Protein AF-A0A963JUL4-F1 (afdb_monomer)

Solvent-accessible surface area (backbone atoms only — not comparable to full-atom values): 10755 Å² total; per-residue (Å²): 136,78,58,67,52,66,43,30,65,89,57,84,77,90,78,96,80,78,59,69,66,55,42,71,75,36,52,68,58,49,49,50,52,53,49,52,52,53,50,51,21,44,49,36,60,71,37,71,68,38,41,52,52,49,34,53,57,47,20,34,77,94,58,69,52,49,66,40,68,74,46,46,37,49,58,70,14,45,44,69,70,87,78,86,50,70,52,73,43,95,78,35,73,76,56,14,72,76,36,65,65,68,55,68,38,42,25,54,52,32,48,54,53,24,52,33,37,25,62,54,75,31,90,62,86,71,65,49,66,60,57,22,57,74,66,42,60,50,69,62,50,52,55,50,29,54,78,69,72,43,56,72,75,92,57,60,51,56,70,48,60,34,66,88,66,53,73,49,53,59,84,54,51,66,60,58,33,68,67,50,93,79,60,107

Structure (mmCIF, N/CA/C/O backbone):
data_AF-A0A963JUL4-F1
#
_entry.id   AF-A0A963JUL4-F1
#
loop_
_atom_site.group_PDB
_atom_site.id
_atom_site.type_symbol
_atom_site.label_atom_id
_atom_site.label_alt_id
_atom_site.label_comp_id
_atom_site.label_asym_id
_atom_site.label_entity_id
_atom_site.label_seq_id
_atom_site.pdbx_PDB_ins_code
_atom_site.Cartn_x
_atom_site.Cartn_y
_atom_site.Cartn_z
_atom_site.occupancy
_atom_site.B_iso_or_equiv
_atom_site.auth_seq_id
_atom_site.auth_comp_id
_atom_site.auth_asym_id
_atom_site.auth_atom_id
_atom_site.pdbx_PDB_model_num
ATOM 1 N N . ALA A 1 1 ? 16.783 -5.929 16.065 1.00 69.56 1 ALA A N 1
ATOM 2 C CA . ALA A 1 1 ? 15.391 -6.320 15.785 1.00 69.56 1 ALA A CA 1
ATOM 3 C C . ALA A 1 1 ? 14.722 -5.102 15.214 1.00 69.56 1 ALA A C 1
ATOM 5 O O . ALA A 1 1 ? 14.728 -4.077 15.886 1.00 69.56 1 ALA A O 1
ATOM 6 N N . ASN A 1 2 ? 14.277 -5.230 13.974 1.00 83.50 2 ASN A N 1
ATOM 7 C CA . ASN A 1 2 ? 13.840 -4.125 13.142 1.00 83.50 2 ASN A CA 1
ATOM 8 C C . ASN A 1 2 ? 12.423 -4.442 12.662 1.00 83.50 2 ASN A C 1
ATOM 10 O O . ASN A 1 2 ? 12.101 -5.615 12.443 1.00 83.50 2 ASN A O 1
ATOM 14 N N . THR A 1 3 ? 11.587 -3.426 12.512 1.00 92.25 3 THR A N 1
ATOM 15 C CA . THR A 1 3 ? 10.312 -3.539 11.798 1.00 92.25 3 THR A CA 1
ATOM 16 C C . THR A 1 3 ? 10.537 -3.227 10.317 1.00 92.25 3 THR A C 1
ATOM 18 O O . THR A 1 3 ? 11.612 -2.789 9.906 1.00 92.25 3 THR A O 1
ATOM 21 N N . THR A 1 4 ? 9.523 -3.425 9.478 1.00 94.38 4 THR A N 1
ATOM 22 C CA . THR A 1 4 ? 9.602 -2.997 8.074 1.00 94.38 4 THR A CA 1
ATOM 23 C C . THR A 1 4 ? 9.686 -1.473 7.924 1.00 94.38 4 THR A C 1
ATOM 25 O O . THR A 1 4 ? 10.203 -1.009 6.912 1.00 94.38 4 THR A O 1
ATOM 28 N N . GLN A 1 5 ? 9.279 -0.690 8.934 1.00 94.06 5 GLN A N 1
ATOM 29 C CA . GLN A 1 5 ? 9.478 0.767 8.952 1.00 94.06 5 GLN A CA 1
ATOM 30 C C . GLN A 1 5 ? 10.959 1.148 9.045 1.00 94.06 5 GLN A C 1
ATOM 32 O O . GLN A 1 5 ? 11.376 2.115 8.412 1.00 94.06 5 GLN A O 1
ATOM 37 N N . ASP A 1 6 ? 11.767 0.357 9.757 1.00 92.69 6 ASP A N 1
ATOM 38 C CA . ASP A 1 6 ? 13.220 0.557 9.804 1.00 92.69 6 ASP A CA 1
ATOM 39 C C . ASP A 1 6 ? 13.882 0.243 8.451 1.00 92.69 6 ASP A C 1
ATOM 41 O O . ASP A 1 6 ? 14.937 0.787 8.138 1.00 92.69 6 ASP A O 1
ATOM 45 N N . ILE A 1 7 ? 13.275 -0.647 7.651 1.00 95.62 7 ILE A N 1
ATOM 46 C CA . ILE A 1 7 ? 13.778 -1.049 6.327 1.00 95.62 7 ILE A CA 1
ATOM 47 C C . ILE A 1 7 ? 13.438 0.008 5.274 1.00 95.62 7 ILE A C 1
ATOM 49 O O . ILE A 1 7 ? 14.296 0.430 4.497 1.00 95.62 7 ILE A O 1
ATOM 53 N N . TRP A 1 8 ? 12.171 0.410 5.238 1.00 95.88 8 TRP A N 1
ATOM 54 C CA . TRP A 1 8 ? 11.641 1.436 4.355 1.00 95.88 8 TRP A CA 1
ATOM 55 C C . TRP A 1 8 ? 10.482 2.127 5.079 1.00 95.88 8 TRP A C 1
ATOM 57 O O . TRP A 1 8 ? 9.378 1.592 5.216 1.00 95.88 8 TRP A O 1
ATOM 67 N N . LYS A 1 9 ? 10.745 3.352 5.540 1.00 94.88 9 LYS A N 1
ATOM 68 C CA . LYS A 1 9 ? 9.740 4.192 6.189 1.00 94.88 9 LYS A CA 1
ATOM 69 C C . LYS A 1 9 ? 8.571 4.489 5.241 1.00 94.88 9 LYS A C 1
ATOM 71 O O . LYS A 1 9 ? 8.785 4.929 4.113 1.00 94.88 9 LYS A O 1
ATOM 76 N N . ASP A 1 10 ? 7.350 4.271 5.727 1.00 94.56 10 ASP A N 1
ATOM 77 C CA . ASP A 1 10 ? 6.090 4.431 4.986 1.00 94.56 10 ASP A CA 1
ATOM 78 C C . ASP A 1 10 ? 6.031 3.590 3.679 1.00 94.56 10 ASP A C 1
ATOM 80 O O . ASP A 1 10 ? 5.418 4.002 2.684 1.00 94.56 10 ASP A O 1
ATOM 84 N N . HIS A 1 11 ? 6.680 2.412 3.673 1.00 95.94 11 HIS A N 1
ATOM 85 C CA . HIS A 1 11 ? 6.699 1.472 2.543 1.00 95.94 11 HIS A CA 1
ATOM 86 C C . HIS A 1 11 ? 5.295 1.083 2.056 1.00 95.94 11 HIS A C 1
ATOM 88 O O . HIS A 1 11 ? 4.363 0.983 2.859 1.00 95.94 11 HIS A O 1
ATOM 94 N N . PRO A 1 12 ? 5.130 0.828 0.745 1.00 96.19 12 PRO A N 1
ATOM 95 C CA . PRO A 1 12 ? 3.908 0.234 0.223 1.00 96.19 12 PRO A CA 1
ATOM 96 C C . PRO A 1 12 ? 3.755 -1.200 0.733 1.00 96.19 12 PRO A C 1
ATOM 98 O O . PRO A 1 12 ? 4.734 -1.934 0.868 1.00 96.19 12 PRO A O 1
ATOM 101 N N . GLU A 1 13 ? 2.518 -1.611 0.993 1.00 95.2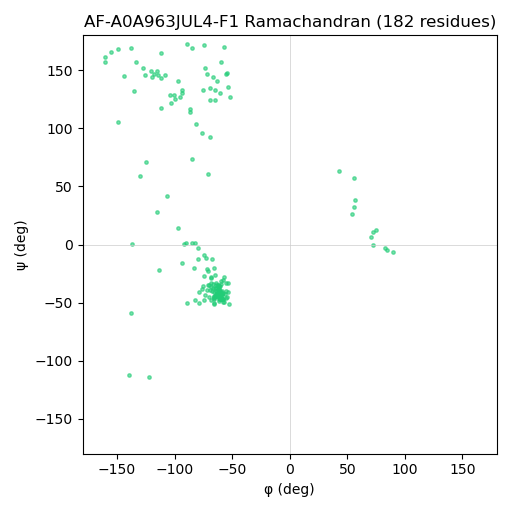5 13 GLU A N 1
ATOM 102 C CA . GLU A 1 13 ? 2.236 -2.924 1.571 1.00 95.25 13 GLU A CA 1
ATOM 103 C C . GLU A 1 13 ? 0.994 -3.533 0.896 1.00 95.25 13 GLU A C 1
ATOM 105 O O . GLU A 1 13 ? 1.047 -3.854 -0.293 1.00 95.25 13 GLU A O 1
ATOM 110 N N . LYS A 1 14 ? -0.132 -3.695 1.593 1.00 95.94 14 LYS A N 1
ATOM 111 C CA . LYS A 1 14 ? -1.355 -4.235 0.988 1.00 95.94 14 LYS A CA 1
ATOM 112 C C . LYS A 1 14 ? -2.060 -3.241 0.066 1.00 95.94 14 LYS A C 1
ATOM 114 O O . LYS A 1 14 ? -2.028 -2.030 0.263 1.00 95.94 14 LYS A O 1
ATOM 119 N N . VAL A 1 15 ? -2.771 -3.803 -0.910 1.00 96.31 15 VAL A N 1
ATOM 120 C CA . VAL A 1 15 ? -3.605 -3.075 -1.871 1.00 96.31 15 VAL A CA 1
ATOM 121 C C . VAL A 1 15 ? -5.018 -3.650 -1.901 1.00 96.31 15 VAL A C 1
ATOM 123 O O . VAL A 1 15 ? -5.220 -4.844 -1.676 1.00 96.31 15 VAL A O 1
ATOM 126 N N . LEU A 1 16 ? -5.995 -2.807 -2.238 1.00 97.50 16 LEU A N 1
ATOM 127 C CA . LEU A 1 16 ? -7.312 -3.257 -2.680 1.00 97.50 16 LEU A CA 1
ATOM 128 C C . LEU A 1 16 ? -7.220 -3.627 -4.166 1.00 97.50 16 LEU A C 1
ATOM 130 O O . LEU A 1 16 ? -7.158 -2.748 -5.023 1.00 97.50 16 LEU A O 1
ATOM 134 N N . GLY A 1 17 ? -7.188 -4.925 -4.463 1.00 97.12 17 GLY A N 1
ATOM 135 C CA . GLY A 1 17 ? -7.119 -5.452 -5.827 1.00 97.12 17 GLY A CA 1
ATOM 136 C C . GLY A 1 17 ? -8.402 -6.169 -6.246 1.00 97.12 17 GLY A C 1
ATOM 137 O O . GLY A 1 17 ? -9.025 -6.861 -5.446 1.00 97.12 17 GLY A O 1
ATOM 138 N N . THR A 1 18 ? -8.783 -6.028 -7.515 1.00 97.38 18 THR A N 1
ATOM 139 C CA . THR A 1 18 ? -9.843 -6.818 -8.162 1.00 97.38 18 THR A CA 1
ATOM 140 C C . THR A 1 18 ? -9.531 -6.992 -9.650 1.00 97.38 18 THR A C 1
ATOM 142 O O . THR A 1 18 ? -8.628 -6.340 -10.179 1.00 97.38 18 THR A O 1
ATOM 145 N N . THR A 1 19 ? -10.251 -7.877 -10.338 1.00 97.69 19 THR A N 1
ATOM 146 C CA . THR A 1 19 ? -10.062 -8.086 -11.778 1.00 97.69 19 THR A CA 1
ATOM 147 C C . THR A 1 19 ? -10.596 -6.902 -12.580 1.00 97.69 19 THR A C 1
ATOM 149 O O . THR A 1 19 ? -11.611 -6.294 -12.235 1.00 97.69 19 THR A O 1
ATOM 152 N N . MET A 1 20 ? -9.947 -6.602 -13.707 1.00 96.81 20 MET A N 1
ATOM 153 C CA . MET A 1 20 ? -10.406 -5.551 -14.620 1.00 96.81 20 MET A CA 1
ATOM 154 C C . MET A 1 20 ? -11.820 -5.831 -15.156 1.00 96.81 20 MET A C 1
ATOM 156 O O . MET A 1 20 ? -12.615 -4.910 -15.332 1.00 96.81 20 MET A O 1
ATOM 160 N N . ASP A 1 21 ? -12.167 -7.102 -15.362 1.00 98.25 21 ASP A N 1
ATOM 161 C CA . ASP A 1 21 ? -13.503 -7.501 -15.809 1.00 98.25 21 ASP A CA 1
ATOM 162 C C . ASP A 1 21 ? -14.582 -7.155 -14.783 1.00 98.25 21 ASP A C 1
ATOM 164 O O . ASP A 1 21 ? -15.649 -6.664 -15.155 1.00 98.25 21 ASP A O 1
ATOM 168 N N . PHE A 1 22 ? -14.302 -7.334 -13.487 1.00 98.31 22 PHE A N 1
ATOM 169 C CA . PHE A 1 22 ? -15.217 -6.910 -12.431 1.00 98.31 22 PHE A CA 1
ATOM 170 C C . PHE A 1 22 ? -15.410 -5.390 -12.446 1.00 98.31 22 PHE A C 1
ATOM 172 O O . PHE A 1 22 ? -16.546 -4.923 -12.383 1.00 98.31 22 PHE A O 1
ATOM 179 N N . VAL A 1 23 ? -14.321 -4.624 -12.593 1.00 97.75 23 VAL A N 1
ATOM 180 C CA . VAL A 1 23 ? -14.373 -3.152 -12.670 1.00 97.75 23 VAL A CA 1
ATOM 181 C C . VAL A 1 23 ? -15.221 -2.686 -13.851 1.00 97.75 23 VAL A C 1
ATOM 183 O O . VAL A 1 23 ? -16.071 -1.810 -13.694 1.00 97.75 23 VAL A O 1
ATOM 186 N N . LYS A 1 24 ? -15.028 -3.290 -15.028 1.00 97.31 24 LYS A N 1
ATOM 187 C CA . LYS A 1 24 ? -15.792 -2.964 -16.240 1.00 97.31 24 LYS A CA 1
ATOM 188 C C . LYS A 1 24 ? -17.266 -3.337 -16.110 1.00 97.31 24 LYS A C 1
ATOM 190 O O . LYS A 1 24 ? -18.124 -2.579 -16.553 1.00 97.31 24 LYS A O 1
ATOM 195 N N . LYS A 1 25 ? -17.564 -4.493 -15.509 1.00 98.62 25 LYS A N 1
ATOM 196 C CA . LYS A 1 25 ? -18.935 -4.998 -15.367 1.00 98.62 2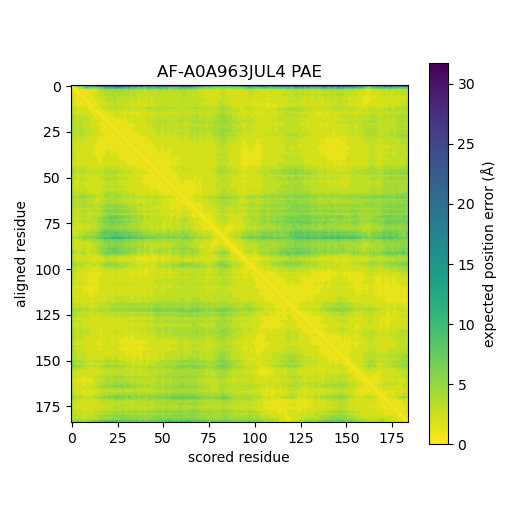5 LYS A CA 1
ATOM 197 C C . LYS A 1 25 ? -19.730 -4.260 -14.288 1.00 98.62 25 LYS A C 1
ATOM 199 O O . LYS A 1 25 ? -20.927 -4.049 -14.464 1.00 98.62 25 LYS A O 1
ATOM 204 N N . TYR A 1 26 ? -19.085 -3.852 -13.194 1.00 98.50 26 TYR A N 1
ATOM 205 C CA . TYR A 1 26 ? -19.744 -3.237 -12.037 1.00 98.50 26 TYR A CA 1
ATOM 206 C C . TYR A 1 26 ? -19.073 -1.926 -11.588 1.00 98.50 26 TYR A C 1
ATOM 208 O O . TYR A 1 26 ? -18.687 -1.792 -10.423 1.00 98.50 26 TYR A O 1
ATOM 216 N N . PRO A 1 27 ? -18.975 -0.908 -12.461 1.00 97.50 27 PRO A N 1
ATOM 217 C CA . PRO A 1 27 ? -18.190 0.297 -12.182 1.00 97.50 27 PRO A CA 1
ATOM 218 C C . PRO A 1 27 ? -18.690 1.082 -10.960 1.00 97.50 27 PRO A C 1
ATOM 220 O O . PRO A 1 27 ? -17.891 1.622 -10.197 1.00 97.50 27 PRO A O 1
ATOM 223 N N . ASN A 1 28 ? -20.006 1.127 -10.728 1.00 98.25 28 ASN A N 1
ATOM 224 C CA . ASN A 1 28 ? -20.572 1.806 -9.557 1.00 98.25 28 ASN A CA 1
ATOM 225 C C . ASN A 1 28 ? -20.293 1.040 -8.260 1.00 98.25 28 ASN A C 1
ATOM 227 O O . ASN A 1 28 ? -19.951 1.657 -7.255 1.00 98.25 28 ASN A O 1
ATOM 231 N N . THR A 1 29 ? -20.363 -0.293 -8.291 1.00 98.50 29 THR A N 1
ATOM 232 C CA . THR A 1 29 ? -19.998 -1.139 -7.149 1.00 98.50 29 THR A CA 1
ATOM 233 C C . THR A 1 29 ? -18.520 -0.988 -6.818 1.00 98.50 29 THR A C 1
ATOM 235 O O . THR A 1 29 ? -18.176 -0.824 -5.652 1.00 98.50 29 THR A O 1
ATOM 238 N N . THR A 1 30 ? -17.641 -0.961 -7.825 1.00 98.50 30 THR A N 1
ATOM 239 C CA . THR A 1 30 ? -16.211 -0.710 -7.615 1.00 98.50 30 THR A CA 1
ATOM 240 C C . THR A 1 30 ? -15.977 0.625 -6.913 1.00 98.50 30 THR A C 1
ATOM 242 O O . THR A 1 30 ? -15.289 0.654 -5.894 1.00 98.50 30 THR A O 1
ATOM 245 N N . ARG A 1 31 ? -16.588 1.720 -7.392 1.00 98.50 31 ARG A N 1
ATOM 246 C CA . ARG A 1 31 ? -16.470 3.031 -6.730 1.00 98.50 31 ARG A CA 1
ATOM 247 C C . ARG A 1 31 ? -17.004 2.999 -5.299 1.00 98.50 31 ARG A C 1
ATOM 249 O O . ARG A 1 31 ? -16.337 3.514 -4.412 1.00 98.50 31 ARG A O 1
ATOM 256 N N . ALA A 1 32 ? -18.155 2.369 -5.063 1.00 98.69 32 ALA A N 1
ATOM 257 C CA . ALA A 1 32 ? -18.747 2.266 -3.730 1.00 98.69 32 ALA A CA 1
ATOM 258 C C . ALA A 1 32 ? -17.842 1.503 -2.747 1.00 98.69 32 ALA A C 1
ATOM 260 O O . ALA A 1 32 ? -17.647 1.952 -1.621 1.00 98.69 32 ALA A O 1
ATOM 261 N N . VAL A 1 33 ? -17.228 0.396 -3.178 1.00 98.62 33 VAL A N 1
ATOM 262 C CA . VAL A 1 33 ? -16.266 -0.353 -2.352 1.00 98.62 33 VAL A CA 1
ATOM 263 C C . VAL A 1 33 ? -15.021 0.486 -2.065 1.00 98.62 33 VAL A C 1
ATOM 265 O O . VAL A 1 33 ? -14.575 0.540 -0.922 1.00 98.62 33 VAL A O 1
ATOM 268 N N . MET A 1 34 ? -14.479 1.184 -3.069 1.00 98.62 34 MET A N 1
ATOM 269 C CA . MET A 1 34 ? -13.343 2.091 -2.862 1.00 98.62 34 MET A CA 1
ATOM 270 C C . MET A 1 34 ? -13.681 3.203 -1.861 1.00 98.62 34 MET A C 1
ATOM 272 O O . MET A 1 34 ? -12.871 3.490 -0.984 1.00 98.62 34 MET A O 1
ATOM 276 N N . MET A 1 35 ? -14.880 3.791 -1.954 1.00 98.75 35 MET A N 1
ATOM 277 C CA . MET A 1 35 ? -15.350 4.799 -1.002 1.00 98.75 35 MET A CA 1
ATOM 278 C C . MET A 1 35 ? -15.445 4.237 0.415 1.00 98.75 35 MET A C 1
ATOM 280 O O . MET A 1 35 ? -14.925 4.849 1.343 1.00 98.75 35 MET A O 1
ATOM 284 N N . ALA A 1 36 ? -16.033 3.049 0.578 1.00 98.75 36 ALA A N 1
ATOM 285 C CA . ALA A 1 36 ? -16.164 2.401 1.879 1.00 98.75 36 ALA A CA 1
ATOM 286 C C . ALA A 1 36 ? -14.798 2.124 2.530 1.00 98.75 36 ALA A C 1
ATOM 288 O O . ALA A 1 36 ? -14.615 2.380 3.719 1.00 98.75 36 ALA A O 1
ATOM 289 N N . VAL A 1 37 ? -13.815 1.653 1.754 1.00 98.50 37 VAL A N 1
ATOM 290 C CA . VAL A 1 37 ? -12.454 1.404 2.257 1.00 98.50 37 VAL A CA 1
ATOM 291 C C . VAL A 1 37 ? -11.766 2.707 2.666 1.00 98.50 37 VAL A C 1
ATOM 293 O O . VAL A 1 37 ? -11.192 2.773 3.750 1.00 98.50 37 VAL A O 1
ATOM 296 N N . LEU A 1 38 ? -11.855 3.759 1.848 1.00 98.50 38 LEU A N 1
ATOM 297 C CA . LEU A 1 38 ? -11.263 5.063 2.166 1.00 98.50 38 LEU A CA 1
ATOM 298 C C . LEU A 1 38 ? -11.920 5.721 3.384 1.00 98.50 38 LEU A C 1
ATOM 300 O O . LEU A 1 38 ? -11.236 6.337 4.202 1.00 98.50 38 LEU A O 1
ATOM 304 N N . GLU A 1 39 ? -13.235 5.579 3.531 1.00 98.50 39 GLU A N 1
ATOM 305 C CA . GLU A 1 39 ? -13.965 6.080 4.691 1.00 98.50 39 GLU A CA 1
ATOM 306 C C . GLU A 1 39 ? -13.565 5.339 5.967 1.00 98.50 39 GLU A C 1
ATOM 308 O O . GLU A 1 39 ? -13.272 5.989 6.972 1.00 98.50 39 GLU A O 1
ATOM 313 N N . ALA A 1 40 ? -13.469 4.007 5.914 1.00 98.50 40 ALA A N 1
ATOM 314 C CA . ALA A 1 40 ? -12.989 3.199 7.030 1.00 98.50 40 ALA A CA 1
ATOM 315 C C . ALA A 1 40 ? -11.557 3.586 7.419 1.00 98.50 40 ALA A C 1
ATOM 317 O O . ALA A 1 40 ? -11.289 3.844 8.589 1.00 98.50 40 ALA A O 1
ATOM 318 N N . SER A 1 41 ? -10.655 3.713 6.442 1.00 98.19 41 SER A N 1
ATOM 319 C CA . SER A 1 41 ? -9.288 4.196 6.648 1.00 98.19 41 SER A CA 1
ATOM 320 C C . SER A 1 41 ? -9.254 5.537 7.378 1.00 98.19 41 SER A C 1
ATOM 322 O O . SER A 1 41 ? -8.568 5.675 8.395 1.00 98.19 41 SER A O 1
ATOM 324 N N . ARG A 1 42 ? -10.014 6.523 6.884 1.00 98.06 42 ARG A N 1
ATOM 325 C CA . ARG A 1 42 ? -10.102 7.860 7.484 1.00 98.06 42 ARG A CA 1
ATOM 326 C C . ARG A 1 42 ? -10.661 7.807 8.900 1.00 98.06 42 ARG A C 1
ATOM 328 O O . ARG A 1 42 ? -10.139 8.483 9.779 1.00 98.06 42 ARG A O 1
ATOM 335 N N . TRP A 1 43 ? -11.700 7.008 9.129 1.00 98.38 43 TRP A N 1
ATOM 336 C CA . TRP A 1 43 ? -12.301 6.847 10.449 1.00 98.38 43 TRP A CA 1
ATOM 337 C C . TRP A 1 43 ? -11.319 6.226 11.446 1.00 98.38 43 TRP A C 1
ATOM 339 O O . TRP A 1 43 ? -11.188 6.743 12.554 1.00 98.38 43 TRP A O 1
ATOM 349 N N . ILE A 1 44 ? -10.587 5.179 11.048 1.00 97.56 44 ILE A N 1
ATOM 350 C CA . ILE A 1 44 ? -9.583 4.519 11.896 1.00 97.56 44 ILE A CA 1
ATOM 351 C C . ILE A 1 44 ? -8.512 5.519 12.336 1.00 97.56 44 ILE A C 1
ATOM 353 O O . ILE A 1 44 ? -8.172 5.562 13.513 1.00 97.56 44 ILE A O 1
ATOM 357 N N . ASP A 1 45 ? -7.983 6.328 11.419 1.00 96.12 45 ASP A N 1
ATOM 358 C CA . ASP A 1 45 ? -6.909 7.280 11.727 1.00 96.12 45 ASP A CA 1
ATOM 359 C C . ASP A 1 45 ? -7.386 8.574 12.406 1.00 96.12 45 ASP A C 1
ATOM 361 O O . ASP A 1 45 ? -6.555 9.309 12.933 1.00 96.12 45 ASP A O 1
ATOM 365 N N . ALA A 1 46 ? -8.694 8.852 12.441 1.00 96.75 46 ALA A N 1
ATOM 366 C CA . ALA A 1 46 ? -9.231 10.095 13.002 1.00 96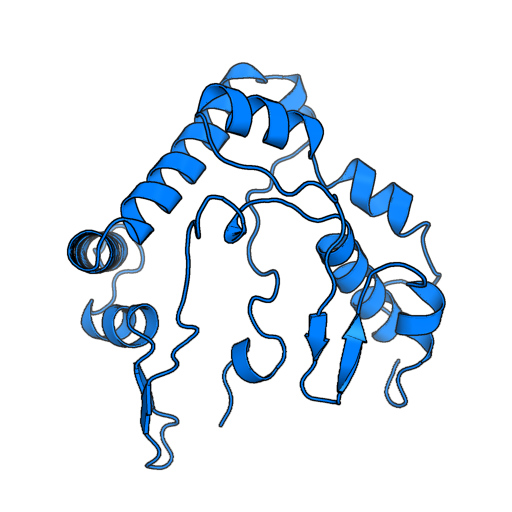.75 46 ALA A CA 1
ATOM 367 C C . ALA A 1 46 ? -8.986 10.251 14.513 1.00 96.75 46 ALA A C 1
ATOM 369 O O . ALA A 1 46 ? -8.954 11.373 15.017 1.00 96.75 46 ALA A O 1
ATOM 370 N N . SER A 1 47 ? -8.836 9.151 15.256 1.00 95.50 47 SER A N 1
ATOM 371 C CA . SER A 1 47 ? -8.546 9.204 16.688 1.00 95.50 47 SER A CA 1
ATOM 372 C C . SER A 1 47 ? -7.956 7.901 17.221 1.00 95.50 47 SER A C 1
ATOM 374 O O . SER A 1 47 ? -8.135 6.815 16.666 1.00 95.50 47 SER A O 1
ATOM 376 N N . LEU A 1 48 ? -7.313 7.997 18.386 1.00 92.88 48 LEU A N 1
ATOM 377 C CA . LEU A 1 48 ? -6.867 6.828 19.137 1.00 92.88 48 LEU A CA 1
ATOM 378 C C . LEU A 1 48 ? -8.038 5.919 19.541 1.00 92.88 48 LEU A C 1
ATOM 380 O O . LEU A 1 48 ? -7.925 4.700 19.457 1.00 92.88 48 LEU A O 1
ATOM 384 N N . SER A 1 49 ? -9.175 6.497 19.941 1.00 96.12 49 SER A N 1
ATOM 385 C CA . SER A 1 49 ? -10.365 5.724 20.314 1.00 96.12 49 SER A CA 1
ATOM 386 C C . SER A 1 49 ? -10.901 4.892 19.145 1.00 96.12 49 SER A C 1
ATOM 388 O O . SER A 1 49 ? -11.265 3.734 19.344 1.00 96.12 49 SER A O 1
ATOM 390 N N . ASN A 1 50 ? -10.876 5.426 17.921 1.00 97.50 50 ASN A N 1
ATOM 391 C CA . ASN A 1 50 ? -11.300 4.697 16.727 1.00 97.50 50 ASN A CA 1
ATOM 392 C C . ASN A 1 50 ? -10.327 3.565 16.382 1.00 97.50 50 ASN A C 1
ATOM 394 O O . ASN A 1 50 ? -10.769 2.463 16.060 1.00 97.50 50 ASN A O 1
ATOM 398 N N . LYS A 1 51 ? -9.012 3.785 16.527 1.00 95.62 51 LYS A N 1
ATOM 399 C CA . LYS A 1 51 ? -8.002 2.719 16.392 1.00 95.62 51 LYS A CA 1
ATOM 400 C C . LYS A 1 51 ? -8.249 1.567 17.367 1.00 95.62 51 LYS A C 1
ATOM 402 O O . LYS A 1 51 ? -8.248 0.412 16.947 1.00 95.62 51 LYS A O 1
ATOM 407 N N . MET A 1 52 ? -8.506 1.875 18.639 1.00 95.06 52 MET A N 1
ATOM 408 C CA . MET A 1 52 ? -8.819 0.861 19.656 1.00 95.06 52 MET A CA 1
ATOM 409 C C . MET A 1 52 ? -10.122 0.129 19.325 1.00 95.06 52 MET A C 1
ATOM 411 O O . MET A 1 52 ? -10.185 -1.097 19.401 1.00 95.06 52 MET A O 1
ATOM 415 N N . LYS A 1 53 ? -11.148 0.854 18.865 1.00 97.12 53 LYS A N 1
ATOM 416 C CA . LYS A 1 53 ? -12.418 0.239 18.475 1.00 97.12 53 LYS A CA 1
ATOM 417 C C . LYS A 1 53 ? -12.292 -0.664 17.245 1.00 97.12 53 LYS A C 1
ATOM 419 O O . LYS A 1 53 ? -12.923 -1.722 17.178 1.00 97.12 53 LYS A O 1
ATOM 424 N N . MET A 1 54 ? -11.466 -0.272 16.279 1.00 97.38 54 MET A N 1
ATOM 425 C CA . MET A 1 54 ? -11.113 -1.121 15.146 1.00 97.38 54 MET A CA 1
ATOM 426 C C . MET A 1 54 ? -10.429 -2.402 15.628 1.00 97.38 54 MET A C 1
ATOM 428 O O . MET A 1 54 ? -10.855 -3.482 15.223 1.00 97.38 54 MET A O 1
ATOM 432 N N . ALA A 1 55 ? -9.457 -2.299 16.542 1.00 96.88 55 ALA A N 1
ATOM 433 C CA . ALA A 1 55 ? -8.759 -3.451 17.110 1.00 96.88 55 ALA A CA 1
ATOM 434 C C . ALA A 1 55 ? -9.724 -4.438 17.787 1.00 96.88 55 ALA A C 1
ATOM 436 O O . ALA A 1 55 ? -9.670 -5.635 17.509 1.00 96.88 55 ALA A O 1
ATOM 437 N N . GLU A 1 56 ? -10.649 -3.940 18.617 1.00 97.19 56 GLU A N 1
ATOM 438 C CA . GLU A 1 56 ? -11.708 -4.754 19.234 1.00 97.19 56 GLU A CA 1
ATOM 439 C C . GLU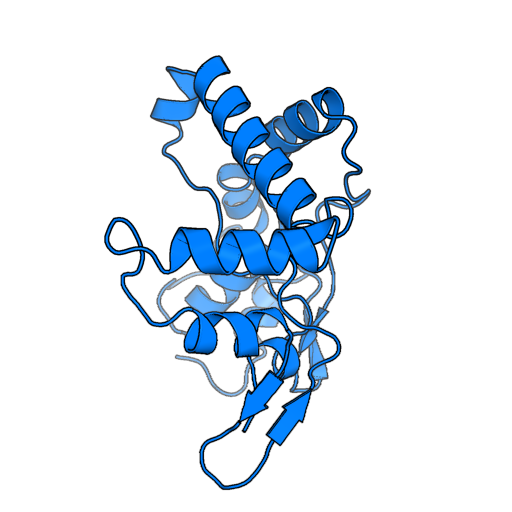 A 1 56 ? -12.552 -5.481 18.190 1.00 97.19 56 GLU A C 1
ATOM 441 O O . GLU A 1 56 ? -12.890 -6.649 18.366 1.00 97.19 56 GLU A O 1
ATOM 446 N N . THR A 1 57 ? -12.900 -4.787 17.105 1.00 97.81 57 THR A N 1
ATOM 447 C CA . THR A 1 57 ? -13.748 -5.331 16.041 1.00 97.81 57 THR A CA 1
ATOM 448 C C . THR A 1 57 ? -13.037 -6.469 15.318 1.00 97.81 57 THR A C 1
ATOM 450 O O . THR A 1 57 ? -13.588 -7.562 15.210 1.00 97.81 57 THR A O 1
ATOM 453 N N . VAL A 1 58 ? -11.794 -6.256 14.874 1.00 97.50 58 VAL A N 1
ATOM 454 C CA . VAL A 1 58 ? -11.045 -7.277 14.123 1.00 97.50 58 VAL A CA 1
ATOM 455 C C . VAL A 1 58 ? -10.586 -8.447 14.999 1.00 97.50 58 VAL A C 1
ATOM 457 O O . VAL A 1 58 ? -10.343 -9.533 14.477 1.00 97.50 58 VAL A O 1
ATOM 460 N N . ALA A 1 59 ? -10.503 -8.266 16.321 1.00 98.06 59 ALA A N 1
ATOM 461 C CA . ALA A 1 59 ? -10.177 -9.325 17.275 1.00 98.06 59 ALA A CA 1
ATOM 462 C C . ALA A 1 59 ? -11.301 -10.364 17.449 1.00 98.06 59 ALA A C 1
ATOM 464 O O . ALA A 1 59 ? -11.027 -11.492 17.862 1.00 98.06 59 ALA A O 1
ATOM 465 N N . GLN A 1 60 ? -12.555 -10.014 17.134 1.00 98.25 60 GLN A N 1
ATOM 466 C CA . GLN A 1 60 ? -13.704 -10.892 17.373 1.00 98.25 60 GLN A CA 1
ATOM 467 C C . GLN A 1 60 ? -13.588 -12.235 16.640 1.00 98.25 60 GLN A C 1
ATOM 469 O O . GLN A 1 60 ? -12.942 -12.356 15.597 1.00 98.25 60 GLN A O 1
ATOM 474 N N . LYS A 1 61 ? -14.303 -13.239 17.162 1.00 97.75 61 LYS A N 1
ATOM 475 C CA . LYS A 1 61 ? -14.341 -14.613 16.636 1.00 97.75 61 LYS A CA 1
ATOM 476 C C . LYS A 1 61 ? -14.694 -14.697 15.148 1.00 97.75 61 LYS A C 1
ATOM 478 O O . LYS A 1 61 ? -14.209 -15.582 14.455 1.00 97.75 61 LYS A O 1
ATOM 483 N N . SER A 1 62 ? -15.531 -13.782 14.669 1.00 98.00 62 SER A N 1
ATOM 484 C CA . SER A 1 62 ? -15.970 -13.713 13.272 1.00 98.00 62 SER A CA 1
ATOM 485 C C . SER A 1 62 ? -14.898 -13.175 12.312 1.00 98.00 62 SER A C 1
ATOM 487 O O . SER A 1 62 ? -15.110 -13.209 11.104 1.00 98.00 62 SER A O 1
ATOM 489 N N . TYR A 1 63 ? -13.780 -12.660 12.838 1.00 97.38 63 TYR A N 1
ATOM 490 C CA . TYR A 1 63 ? -12.672 -12.073 12.084 1.00 97.38 63 TYR A CA 1
ATOM 491 C C . TYR A 1 63 ? -11.358 -12.807 12.399 1.00 97.38 63 TYR A C 1
ATOM 493 O O . TYR A 1 63 ? -11.219 -13.977 12.057 1.00 97.38 63 TYR A O 1
ATOM 501 N N . ILE A 1 64 ? -10.383 -12.144 13.035 1.00 97.12 64 ILE A N 1
ATOM 502 C CA . ILE A 1 64 ? -9.057 -12.723 13.309 1.00 97.12 64 ILE A CA 1
ATOM 503 C C . ILE A 1 64 ? -9.130 -13.753 14.440 1.00 97.12 64 ILE A C 1
ATOM 505 O O . ILE A 1 64 ? -8.324 -14.680 14.465 1.00 97.12 64 ILE A O 1
ATOM 509 N N . ASN A 1 65 ? -10.097 -13.611 15.356 1.00 97.62 65 ASN A N 1
ATOM 510 C CA . ASN A 1 65 ? -10.275 -14.495 16.506 1.00 97.62 65 ASN A CA 1
ATOM 511 C C . ASN A 1 65 ? -9.008 -14.588 17.380 1.00 97.62 65 ASN A C 1
ATOM 513 O O . ASN A 1 65 ? -8.443 -15.661 17.588 1.00 97.62 65 ASN A O 1
ATOM 517 N N . THR A 1 66 ? -8.541 -13.440 17.872 1.00 96.75 66 THR A N 1
ATOM 518 C CA . THR A 1 66 ? -7.344 -13.337 18.722 1.00 96.75 66 THR A CA 1
ATOM 519 C C . THR A 1 66 ? -7.574 -12.364 19.876 1.00 96.75 66 THR A C 1
ATOM 521 O O . THR A 1 66 ? -8.562 -11.634 19.890 1.00 96.75 66 THR A O 1
ATOM 524 N N . SER A 1 67 ? -6.665 -12.330 20.853 1.00 96.38 67 SER A N 1
ATOM 525 C CA . SER A 1 67 ? -6.720 -11.315 21.908 1.00 96.38 67 SER A CA 1
ATOM 526 C C . SER A 1 67 ? -6.498 -9.920 21.321 1.00 96.38 67 SER A C 1
ATOM 528 O O . SER A 1 67 ? -5.538 -9.690 20.580 1.00 96.38 67 SER A O 1
ATOM 530 N N . VAL A 1 68 ? -7.354 -8.972 21.709 1.00 96.50 68 VAL A N 1
ATOM 531 C CA . VAL A 1 68 ? -7.240 -7.564 21.310 1.00 96.50 68 VAL A CA 1
ATOM 532 C C . VAL A 1 68 ? -5.896 -6.955 21.728 1.00 96.50 68 VAL A C 1
ATOM 534 O O . VAL A 1 68 ? -5.348 -6.121 21.009 1.00 96.50 68 VAL A O 1
ATOM 537 N N . ASP A 1 69 ? -5.303 -7.429 22.827 1.00 93.12 69 ASP A N 1
ATOM 538 C CA . ASP A 1 69 ? -4.024 -6.926 23.339 1.00 93.12 69 ASP A CA 1
ATOM 539 C C . ASP A 1 69 ? -2.870 -7.172 22.366 1.00 93.12 69 ASP A C 1
ATOM 541 O O . ASP A 1 69 ? -1.995 -6.320 22.210 1.00 93.12 69 ASP A O 1
ATOM 545 N N . VAL A 1 70 ? -2.897 -8.299 21.648 1.00 91.38 70 VAL A N 1
ATOM 546 C CA . VAL A 1 70 ? -1.882 -8.629 20.633 1.00 91.38 70 VAL A CA 1
ATOM 547 C C . VAL A 1 70 ? -1.924 -7.626 19.477 1.00 91.38 70 VAL A C 1
ATOM 549 O O . VAL A 1 70 ? -0.885 -7.291 18.904 1.00 91.38 70 VAL A O 1
ATOM 552 N N . ILE A 1 71 ? -3.113 -7.114 19.154 1.00 94.62 71 ILE A N 1
ATOM 553 C CA . ILE A 1 71 ? -3.331 -6.160 18.064 1.00 94.62 71 ILE A CA 1
ATOM 554 C C . ILE A 1 71 ? -3.003 -4.733 18.526 1.00 94.62 71 ILE A C 1
ATOM 556 O O . ILE A 1 71 ? -2.257 -4.017 17.851 1.00 94.62 71 ILE A O 1
ATOM 560 N N . ASN A 1 72 ? -3.507 -4.338 19.699 1.00 93.25 72 ASN A N 1
ATOM 561 C CA . ASN A 1 72 ? -3.365 -2.988 20.247 1.00 93.25 72 ASN A CA 1
ATOM 562 C C . ASN A 1 72 ? -1.907 -2.553 20.353 1.00 93.25 72 ASN A C 1
ATOM 564 O O . ASN A 1 72 ? -1.575 -1.453 19.921 1.00 93.25 72 ASN A O 1
ATOM 568 N N . GLN A 1 73 ? -1.019 -3.412 20.863 1.00 90.69 73 GLN A N 1
ATOM 569 C CA . GLN A 1 73 ? 0.399 -3.057 20.995 1.00 90.69 73 GLN A CA 1
ATOM 570 C C . GLN A 1 73 ? 0.980 -2.588 19.652 1.00 90.69 73 GLN A C 1
ATOM 572 O O . GLN A 1 73 ? 1.606 -1.536 19.576 1.00 90.69 73 GLN A O 1
ATOM 577 N N . ARG A 1 74 ? 0.684 -3.298 18.558 1.00 90.62 74 ARG A N 1
ATOM 578 C CA . ARG A 1 74 ? 1.238 -2.992 17.231 1.00 90.62 74 ARG A CA 1
ATOM 579 C C . ARG A 1 74 ? 0.585 -1.784 16.569 1.00 90.62 74 ARG A C 1
ATOM 581 O O . ARG A 1 74 ? 1.290 -0.989 15.952 1.00 90.62 74 ARG A O 1
ATOM 588 N N . ILE A 1 75 ? -0.729 -1.613 16.727 1.00 91.44 75 ILE A N 1
ATOM 589 C CA . ILE A 1 75 ? -1.443 -0.421 16.234 1.00 91.44 75 ILE A CA 1
ATOM 590 C C . ILE A 1 75 ? -0.892 0.853 16.886 1.00 91.44 75 ILE A C 1
ATOM 592 O O . ILE A 1 75 ? -0.799 1.886 16.227 1.00 91.44 75 ILE A O 1
ATOM 596 N N . LEU A 1 76 ? -0.498 0.763 18.158 1.00 89.62 76 LEU A N 1
ATOM 597 C CA . LEU A 1 76 ? 0.064 1.863 18.941 1.00 89.62 76 LEU A CA 1
ATOM 598 C C . LEU A 1 76 ? 1.575 2.053 18.754 1.00 89.62 76 LEU A C 1
ATOM 600 O O . LEU A 1 76 ? 2.158 2.912 19.406 1.00 89.62 76 LEU A O 1
ATOM 604 N N . GLY A 1 77 ? 2.221 1.249 17.903 1.00 92.62 77 GLY A N 1
ATOM 605 C CA . GLY A 1 77 ? 3.666 1.325 17.684 1.00 92.62 77 GLY A CA 1
ATOM 606 C C . GLY A 1 77 ? 4.514 0.744 18.806 1.00 92.62 77 GLY A C 1
ATOM 607 O O . GLY A 1 77 ? 5.718 0.957 18.806 1.00 92.62 77 GLY A O 1
ATOM 608 N N . ARG A 1 78 ? 3.924 0.011 19.750 1.00 93.62 78 ARG A N 1
ATOM 609 C CA . ARG A 1 78 ? 4.630 -0.599 20.878 1.00 93.62 78 ARG A CA 1
ATOM 610 C C . ARG A 1 78 ? 5.169 -1.959 20.464 1.00 93.62 78 ARG A C 1
ATOM 612 O O . ARG A 1 78 ? 4.412 -2.896 20.181 1.00 93.62 78 ARG A O 1
ATOM 619 N N . TYR A 1 79 ? 6.488 -2.077 20.418 1.00 93.38 79 TYR A N 1
ATOM 620 C CA . TYR A 1 79 ? 7.168 -3.283 19.967 1.00 93.38 79 TYR A CA 1
ATOM 621 C C . TYR A 1 79 ? 8.030 -3.897 21.064 1.00 93.38 79 TYR A C 1
ATOM 623 O O . TYR A 1 79 ? 8.657 -3.211 21.867 1.00 93.38 79 TYR A O 1
ATOM 631 N N . GLN A 1 80 ? 8.101 -5.227 21.037 1.00 92.75 80 GLN A N 1
ATOM 632 C CA . GLN A 1 80 ? 9.032 -6.034 21.814 1.00 92.75 80 GLN A CA 1
ATOM 633 C C . GLN A 1 80 ? 9.618 -7.108 20.902 1.00 92.75 80 GLN A C 1
ATOM 635 O O . GLN A 1 80 ? 8.881 -7.790 20.189 1.00 92.75 80 GLN A O 1
ATOM 640 N N . ASN A 1 81 ? 10.942 -7.269 20.914 1.00 92.50 81 ASN A N 1
ATOM 641 C CA . ASN A 1 81 ? 11.626 -8.203 20.011 1.00 92.50 81 ASN A CA 1
ATOM 642 C C . ASN A 1 81 ? 11.794 -9.628 20.557 1.00 92.50 81 ASN A C 1
ATOM 644 O O . ASN A 1 81 ? 12.451 -10.439 19.912 1.00 92.50 81 ASN A O 1
ATOM 648 N N . GLY A 1 82 ? 11.289 -9.910 21.759 1.00 91.88 82 GLY A N 1
ATOM 649 C CA . GLY A 1 82 ? 11.482 -11.195 22.440 1.00 91.88 82 GLY A CA 1
ATOM 650 C C . GLY A 1 82 ? 12.896 -11.433 22.992 1.00 91.88 82 GLY A C 1
ATOM 651 O O . GLY A 1 82 ? 13.125 -12.453 23.625 1.00 91.88 82 GLY A O 1
ATOM 652 N N . LEU A 1 83 ? 13.826 -10.489 22.811 1.00 94.25 83 LEU A N 1
ATOM 653 C CA . LEU A 1 83 ? 15.218 -10.537 23.286 1.00 94.25 83 LEU A CA 1
ATOM 654 C C . LEU A 1 83 ? 15.495 -9.444 24.337 1.00 94.25 83 LEU A C 1
ATOM 656 O O . LEU A 1 83 ? 16.601 -8.921 24.425 1.00 94.25 83 LEU A O 1
ATOM 660 N N . GLY A 1 84 ? 14.463 -9.033 25.079 1.00 93.56 84 GLY A N 1
ATOM 661 C CA . GLY A 1 84 ? 14.559 -8.028 26.144 1.00 93.56 84 GLY A CA 1
ATOM 662 C C . GLY A 1 84 ? 14.518 -6.562 25.696 1.00 93.56 84 GLY A C 1
ATOM 663 O O . GLY A 1 84 ? 14.500 -5.685 26.552 1.00 93.56 84 GLY A O 1
ATOM 664 N N . LYS A 1 85 ? 14.456 -6.262 24.388 1.00 93.25 85 LYS A N 1
ATOM 665 C CA . LYS A 1 85 ? 14.291 -4.882 23.894 1.00 93.25 85 LYS A CA 1
ATOM 666 C C . LYS A 1 85 ? 12.815 -4.560 23.663 1.00 93.25 85 LYS A C 1
ATOM 668 O O . LYS A 1 85 ? 12.137 -5.279 22.921 1.00 93.25 85 LYS A O 1
ATOM 673 N N . THR A 1 86 ? 12.377 -3.427 24.203 1.00 93.94 86 THR A N 1
ATOM 674 C CA . THR A 1 86 ? 11.098 -2.770 23.910 1.00 93.94 86 THR A CA 1
ATOM 675 C C . THR A 1 86 ? 11.338 -1.364 23.357 1.00 93.94 86 THR A C 1
ATOM 677 O O . THR A 1 86 ? 12.372 -0.754 23.639 1.00 93.94 86 THR A O 1
ATOM 680 N N . TRP A 1 87 ? 10.444 -0.877 22.499 1.00 94.19 87 TRP A N 1
ATOM 681 C CA . TRP A 1 87 ? 10.484 0.492 21.977 1.00 94.19 87 TRP A CA 1
ATOM 682 C C . TRP A 1 87 ? 9.121 0.908 21.422 1.00 94.19 87 TRP A C 1
ATOM 684 O O . TRP A 1 87 ? 8.340 0.054 20.996 1.00 94.19 87 TRP A O 1
ATOM 694 N N . ASP A 1 88 ? 8.898 2.219 21.371 1.00 93.56 88 ASP A N 1
ATOM 695 C CA . ASP A 1 88 ? 7.751 2.829 20.705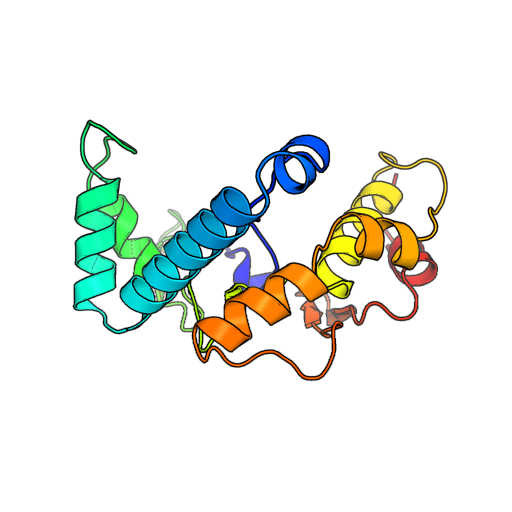 1.00 93.56 88 ASP A CA 1
ATOM 696 C C . ASP A 1 88 ? 8.207 3.420 19.364 1.00 93.56 88 ASP A C 1
ATOM 698 O O . ASP A 1 88 ? 9.122 4.245 19.309 1.00 93.56 88 ASP A O 1
ATOM 702 N N . ASP A 1 89 ? 7.605 2.965 18.268 1.00 92.81 89 ASP A N 1
ATOM 703 C CA . ASP A 1 89 ? 7.872 3.459 16.919 1.00 92.81 89 ASP A CA 1
ATOM 704 C C . ASP A 1 89 ? 6.992 4.688 16.627 1.00 92.81 89 ASP A C 1
ATOM 706 O O . ASP A 1 89 ? 5.764 4.557 16.552 1.00 92.81 89 ASP A O 1
ATOM 710 N N . PRO A 1 90 ? 7.579 5.880 16.408 1.00 90.25 90 PRO A N 1
ATOM 711 C CA . PRO A 1 90 ? 6.811 7.074 16.060 1.00 90.25 90 PRO A CA 1
ATOM 712 C C . PRO A 1 90 ? 6.161 6.983 14.668 1.00 90.25 90 PRO A C 1
ATOM 714 O O . PRO A 1 90 ? 5.304 7.799 14.336 1.00 90.25 90 PRO A O 1
ATOM 717 N N . ASN A 1 91 ? 6.551 6.007 13.842 1.00 88.88 91 ASN A N 1
ATOM 718 C CA . ASN A 1 91 ? 5.986 5.727 12.520 1.00 88.88 91 ASN A CA 1
ATOM 719 C C . ASN A 1 91 ? 5.123 4.456 12.546 1.00 88.88 91 ASN A C 1
ATOM 721 O O . ASN A 1 91 ? 5.178 3.629 11.634 1.00 88.88 91 ASN A O 1
ATOM 725 N N . HIS A 1 92 ? 4.324 4.290 13.600 1.00 88.88 92 HIS A N 1
ATOM 726 C CA . HIS A 1 92 ? 3.386 3.180 13.714 1.00 88.88 92 HIS A CA 1
ATOM 727 C C . HIS A 1 92 ? 2.388 3.120 12.547 1.00 88.88 92 HIS A C 1
ATOM 729 O O . HIS A 1 92 ? 2.248 4.051 11.753 1.00 88.88 92 HIS A O 1
ATOM 735 N N . MET A 1 93 ? 1.637 2.022 12.471 1.00 90.75 93 MET A N 1
ATOM 736 C CA . MET A 1 93 ? 0.683 1.758 11.394 1.00 90.75 93 MET A CA 1
ATOM 737 C C . MET A 1 93 ? -0.299 2.926 11.173 1.00 90.75 93 MET A C 1
ATOM 739 O O . MET A 1 93 ? -0.979 3.385 12.102 1.00 90.75 93 MET A O 1
ATOM 743 N N . LYS A 1 94 ? -0.372 3.383 9.920 1.00 93.44 94 LYS A N 1
ATOM 744 C CA . LYS A 1 94 ? -1.294 4.413 9.423 1.00 93.44 94 LYS A CA 1
ATOM 745 C C . LYS A 1 94 ? -2.243 3.775 8.416 1.00 93.44 94 LYS A C 1
ATOM 747 O O . LYS A 1 94 ? -1.837 2.881 7.678 1.00 93.44 94 LYS A O 1
ATOM 752 N N . PHE A 1 95 ? -3.481 4.245 8.379 1.00 96.00 95 PHE A N 1
ATOM 753 C CA . PHE A 1 95 ? -4.524 3.713 7.501 1.00 96.00 95 PHE A CA 1
ATOM 754 C C . PHE A 1 95 ? -4.972 4.716 6.437 1.00 96.00 95 PHE A C 1
ATOM 756 O O . PHE A 1 95 ? -5.497 4.290 5.407 1.00 96.00 95 PHE A O 1
ATOM 763 N N . PHE A 1 96 ? -4.755 6.014 6.671 1.00 96.38 96 PHE A N 1
ATOM 764 C CA . PHE A 1 96 ? -5.227 7.113 5.835 1.00 96.38 96 PHE A CA 1
ATOM 765 C C . PHE A 1 96 ? -4.174 8.204 5.628 1.00 96.38 96 PHE A C 1
ATOM 767 O O . PHE A 1 96 ? -3.795 8.457 4.485 1.00 96.38 96 PHE A O 1
ATOM 774 N N . ASN A 1 97 ? -3.684 8.828 6.710 1.00 93.81 97 ASN A N 1
ATOM 775 C CA . ASN A 1 97 ? -2.721 9.944 6.678 1.00 93.81 97 ASN A CA 1
ATOM 776 C C . ASN A 1 97 ? -3.048 11.000 5.596 1.00 93.81 97 ASN A C 1
ATOM 778 O O . ASN A 1 97 ? -2.315 11.140 4.615 1.00 93.81 97 ASN A O 1
ATOM 782 N N . ASP A 1 98 ? -4.198 11.664 5.729 1.00 91.25 98 ASP A N 1
ATOM 783 C CA . ASP A 1 98 ? -4.731 12.636 4.757 1.00 91.25 98 ASP A CA 1
ATOM 784 C C . ASP A 1 98 ? -4.865 12.108 3.313 1.00 91.25 98 ASP A C 1
ATOM 786 O O . ASP A 1 98 ? -4.843 12.868 2.346 1.00 91.25 98 ASP A O 1
ATOM 790 N N . GLY A 1 99 ? -5.018 10.789 3.158 1.00 92.31 99 GLY A N 1
ATOM 791 C CA . GLY A 1 99 ? -5.136 10.096 1.873 1.00 92.31 99 GLY A CA 1
ATOM 792 C C . GLY A 1 99 ? -3.803 9.643 1.269 1.00 92.31 99 GLY A C 1
ATOM 793 O O . GLY A 1 99 ? -3.808 8.918 0.271 1.00 92.31 99 GLY A O 1
ATOM 794 N N . ALA A 1 100 ? -2.664 10.010 1.867 1.00 92.25 100 ALA A N 1
ATOM 795 C CA . ALA A 1 100 ? -1.341 9.650 1.358 1.00 92.25 100 ALA A CA 1
ATOM 796 C C . ALA A 1 100 ? -1.041 8.145 1.467 1.00 92.25 100 ALA A C 1
ATOM 798 O O . ALA A 1 100 ? -0.299 7.620 0.643 1.00 92.25 100 ALA A O 1
ATOM 799 N N . VAL A 1 101 ? -1.617 7.442 2.453 1.00 95.50 101 VAL A N 1
ATOM 800 C CA . VAL A 1 101 ? -1.417 5.987 2.626 1.00 95.50 101 VAL A CA 1
ATOM 801 C C . VAL A 1 101 ? -2.070 5.192 1.498 1.00 95.50 101 VAL A C 1
ATOM 803 O O . VAL A 1 101 ? -1.546 4.166 1.079 1.00 95.50 101 VAL A O 1
ATOM 806 N N . ASN A 1 102 ? -3.230 5.643 1.020 1.00 97.12 102 ASN A N 1
ATOM 807 C CA . ASN A 1 102 ? -4.064 4.851 0.118 1.00 97.12 102 ASN A CA 1
ATOM 808 C C . ASN A 1 102 ? -3.794 5.137 -1.363 1.00 97.12 102 ASN A C 1
ATOM 810 O O . ASN A 1 102 ? -4.224 4.358 -2.215 1.00 97.12 102 ASN A O 1
ATOM 814 N N . PHE A 1 103 ? -3.114 6.243 -1.684 1.00 97.88 103 PHE A N 1
ATOM 815 C CA . PHE A 1 103 ? -2.835 6.603 -3.068 1.00 97.88 103 PHE A CA 1
ATOM 816 C C . PHE A 1 103 ? -1.906 5.563 -3.730 1.00 97.88 103 PHE A C 1
ATOM 818 O O . PHE A 1 103 ? -0.809 5.313 -3.228 1.00 97.88 103 PHE A O 1
ATOM 825 N N . PRO A 1 104 ? -2.299 4.959 -4.867 1.00 97.44 104 PRO A N 1
ATOM 826 C CA . PRO A 1 104 ? -1.553 3.860 -5.472 1.00 97.44 104 PRO A CA 1
ATOM 827 C C . PRO A 1 104 ? -0.421 4.382 -6.372 1.00 97.44 104 PRO A C 1
ATOM 829 O O . PRO A 1 104 ? -0.535 4.334 -7.598 1.00 97.44 104 PRO A O 1
ATOM 832 N N . TYR A 1 105 ? 0.661 4.892 -5.774 1.00 97.94 105 TYR A N 1
ATOM 833 C CA . TYR A 1 105 ? 1.821 5.423 -6.502 1.00 97.94 105 TYR A CA 1
ATOM 834 C C . TYR A 1 105 ? 2.387 4.411 -7.512 1.00 97.94 105 TYR A C 1
ATOM 836 O O . TYR A 1 105 ? 2.618 3.244 -7.187 1.00 97.94 105 TYR A O 1
ATOM 844 N N . LEU A 1 106 ? 2.702 4.871 -8.725 1.00 98.12 106 LEU A N 1
ATOM 845 C CA . LEU A 1 106 ? 3.337 4.036 -9.752 1.00 98.12 106 LEU A CA 1
ATOM 846 C C . LEU A 1 106 ? 4.731 3.581 -9.317 1.00 98.12 106 LEU A C 1
ATOM 848 O O . LEU A 1 106 ? 5.099 2.432 -9.548 1.00 98.12 106 LEU A O 1
ATOM 852 N N . SER A 1 107 ? 5.484 4.448 -8.631 1.00 98.25 107 SER A N 1
ATOM 853 C CA . SER A 1 107 ? 6.810 4.116 -8.093 1.00 98.25 107 SER A CA 1
ATOM 854 C C . SER A 1 107 ? 6.776 2.889 -7.185 1.00 98.25 107 SER A C 1
ATOM 856 O O . SER A 1 107 ? 7.732 2.122 -7.161 1.00 98.25 107 SER A O 1
ATOM 858 N N . ASP A 1 108 ? 5.684 2.673 -6.458 1.00 97.75 108 ASP A N 1
ATOM 859 C CA . ASP A 1 108 ? 5.555 1.545 -5.541 1.00 97.75 108 ASP A CA 1
ATOM 860 C C . ASP A 1 108 ? 5.334 0.240 -6.306 1.00 97.75 108 ASP A C 1
ATOM 862 O O . ASP A 1 108 ? 6.045 -0.739 -6.082 1.00 97.75 108 ASP A O 1
ATOM 866 N N . GLY A 1 109 ? 4.409 0.246 -7.273 1.00 97.25 109 GLY A N 1
ATOM 867 C CA . GLY A 1 109 ? 4.182 -0.899 -8.159 1.00 97.25 109 GLY A CA 1
ATOM 868 C C . GLY A 1 109 ? 5.438 -1.260 -8.956 1.00 97.25 109 GLY A C 1
ATOM 869 O O . GLY A 1 109 ? 5.832 -2.425 -9.028 1.00 97.25 109 GLY A O 1
ATOM 870 N N . MET A 1 110 ? 6.132 -0.247 -9.478 1.00 98.56 110 MET A N 1
ATOM 871 C CA . MET A 1 110 ? 7.403 -0.418 -10.180 1.00 98.56 110 MET A CA 1
ATOM 872 C C . MET A 1 110 ? 8.481 -1.017 -9.273 1.00 98.56 110 MET A C 1
ATOM 874 O O . MET A 1 110 ? 9.223 -1.886 -9.729 1.00 98.56 110 MET A O 1
ATOM 878 N N . TRP A 1 111 ? 8.560 -0.617 -7.998 1.00 98.44 111 TRP A N 1
ATOM 879 C CA . TRP A 1 111 ? 9.539 -1.173 -7.063 1.00 98.44 111 TRP A CA 1
ATOM 880 C C . TRP A 1 111 ? 9.381 -2.686 -6.915 1.00 98.44 111 TRP A C 1
ATOM 882 O O . TRP A 1 111 ? 10.367 -3.413 -7.051 1.00 98.44 111 TRP A O 1
ATOM 892 N N . PHE A 1 112 ? 8.154 -3.183 -6.726 1.00 98.25 112 PHE A N 1
ATOM 893 C CA . PHE A 1 112 ? 7.905 -4.626 -6.631 1.00 98.25 112 PHE A CA 1
ATOM 894 C C . PHE A 1 112 ? 8.361 -5.367 -7.893 1.00 98.25 112 PHE A C 1
ATOM 896 O O . PHE A 1 112 ? 9.032 -6.395 -7.796 1.00 98.25 112 PHE A O 1
ATOM 903 N N . LEU A 1 113 ? 8.101 -4.810 -9.080 1.00 98.38 113 LEU A N 1
ATOM 904 C CA . LEU A 1 113 ? 8.598 -5.371 -10.340 1.00 98.38 113 LEU A CA 1
ATOM 905 C C . LEU A 1 113 ? 10.135 -5.390 -10.402 1.00 98.38 113 LEU A C 1
ATOM 907 O O . LEU A 1 113 ? 10.713 -6.357 -10.906 1.00 98.38 113 LEU A O 1
ATOM 911 N N . THR A 1 114 ? 10.824 -4.363 -9.883 1.00 98.44 114 THR A N 1
ATOM 912 C CA . THR A 1 114 ? 12.298 -4.386 -9.802 1.00 98.44 114 THR A CA 1
ATOM 913 C C . THR A 1 114 ? 12.791 -5.519 -8.909 1.00 98.44 114 THR A C 1
ATOM 915 O O . THR A 1 114 ? 13.742 -6.205 -9.276 1.00 98.44 114 THR A O 1
ATOM 918 N N . GLN A 1 115 ? 12.119 -5.780 -7.783 1.00 98.25 115 GLN A N 1
ATOM 919 C CA . GLN A 1 115 ? 12.493 -6.872 -6.885 1.00 98.25 115 GLN A CA 1
ATOM 920 C C . GLN A 1 115 ? 12.172 -8.243 -7.492 1.00 98.25 115 GLN A C 1
ATOM 922 O O . GLN A 1 115 ? 12.962 -9.172 -7.342 1.00 98.25 115 GLN A O 1
ATOM 927 N N . HIS A 1 116 ? 11.083 -8.371 -8.257 1.00 98.44 116 HIS A N 1
ATOM 928 C CA . HIS A 1 116 ? 10.808 -9.584 -9.029 1.00 98.44 116 HIS A CA 1
ATOM 929 C C . HIS A 1 116 ? 11.898 -9.865 -10.069 1.00 98.44 116 HIS A C 1
ATOM 931 O O . HIS A 1 116 ? 12.315 -11.013 -10.227 1.00 98.44 116 HIS A O 1
ATOM 937 N N . LYS A 1 117 ? 12.400 -8.832 -10.758 1.00 98.44 117 LYS A N 1
ATOM 938 C CA . LYS A 1 117 ? 13.541 -8.968 -11.673 1.00 98.44 117 LYS A CA 1
ATOM 939 C C . LYS A 1 117 ? 14.828 -9.330 -10.925 1.00 98.44 117 LYS A C 1
ATOM 941 O O . LYS A 1 117 ? 15.503 -10.278 -11.320 1.00 98.44 117 LYS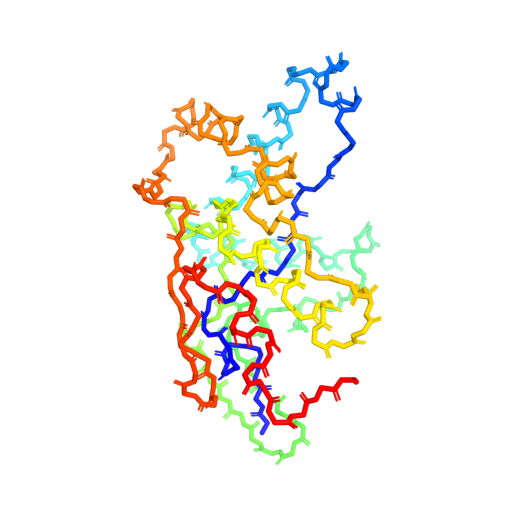 A O 1
ATOM 946 N N . ARG A 1 118 ? 15.135 -8.634 -9.825 1.00 98.06 118 ARG A N 1
ATOM 947 C CA . ARG A 1 118 ? 16.313 -8.881 -8.974 1.00 98.06 118 ARG A CA 1
ATOM 948 C C . ARG A 1 118 ? 16.403 -10.335 -8.507 1.00 98.06 118 ARG A C 1
ATOM 950 O O . ARG A 1 118 ? 17.490 -10.901 -8.483 1.00 98.06 118 ARG A O 1
ATOM 957 N N . TRP A 1 119 ? 15.271 -10.934 -8.146 1.00 98.44 119 TRP A N 1
ATOM 958 C CA . TRP A 1 119 ? 15.202 -12.309 -7.641 1.00 98.44 119 TRP A CA 1
ATOM 959 C C . TRP A 1 119 ? 14.836 -13.349 -8.708 1.00 98.44 119 TRP A C 1
ATOM 961 O O . TRP A 1 119 ? 14.498 -14.482 -8.380 1.00 98.44 119 TRP A O 1
ATOM 971 N N . GLY A 1 120 ? 14.895 -12.987 -9.993 1.00 97.75 120 GLY A N 1
ATOM 972 C CA . GLY A 1 120 ? 14.733 -13.931 -11.101 1.00 97.75 120 GLY A CA 1
ATOM 973 C C . GLY A 1 120 ? 13.307 -14.454 -11.327 1.00 97.75 120 GLY A C 1
ATOM 974 O O . GLY A 1 120 ? 13.135 -15.382 -12.128 1.00 97.75 120 GLY A O 1
ATOM 975 N N . LEU A 1 121 ? 12.297 -13.862 -10.675 1.00 98.19 121 LEU A N 1
ATOM 976 C CA . LEU A 1 121 ? 10.870 -14.110 -10.933 1.00 98.19 121 LEU A CA 1
ATOM 977 C C . LEU A 1 121 ? 10.451 -13.536 -12.294 1.00 98.19 121 LEU A C 1
ATOM 979 O O . LEU A 1 121 ? 9.662 -14.146 -13.010 1.00 98.19 121 LEU A O 1
ATOM 983 N N . LEU A 1 122 ? 11.038 -12.400 -12.684 1.00 97.88 122 LEU A N 1
ATOM 984 C CA . LEU A 1 122 ? 11.004 -11.888 -14.054 1.00 97.88 122 LEU A CA 1
ATOM 985 C C . LEU A 1 122 ? 12.354 -12.146 -14.726 1.00 97.88 122 LEU A C 1
ATOM 987 O O . LEU A 1 122 ? 13.403 -11.793 -14.186 1.00 97.88 122 LEU A O 1
ATOM 991 N N . LYS A 1 123 ? 12.338 -12.760 -15.914 1.00 96.50 123 LYS A N 1
ATOM 992 C CA . LYS A 1 123 ? 13.571 -13.102 -16.644 1.00 96.50 123 LYS A CA 1
ATOM 993 C C . LYS A 1 123 ? 14.174 -11.894 -17.359 1.00 96.50 123 LYS A C 1
ATOM 995 O O . LYS A 1 123 ? 15.382 -11.675 -17.280 1.00 96.50 123 LYS A O 1
ATOM 1000 N N . SER A 1 124 ? 13.337 -11.062 -17.966 1.00 97.56 124 SER A N 1
ATOM 1001 C CA . SER A 1 124 ? 13.710 -9.803 -18.615 1.00 97.56 124 SER A CA 1
ATOM 1002 C C . SER A 1 124 ? 13.160 -8.597 -17.850 1.00 97.56 124 SER A C 1
ATOM 1004 O O . SER A 1 124 ? 12.288 -8.731 -16.989 1.00 97.56 124 SER A O 1
ATOM 1006 N N . HIS A 1 125 ? 13.688 -7.410 -18.152 1.00 98.25 125 HIS A N 1
ATOM 1007 C CA . HIS A 1 125 ? 13.055 -6.165 -17.728 1.00 98.25 125 HIS A CA 1
ATOM 1008 C C . HIS A 1 125 ? 11.745 -5.986 -18.509 1.00 98.25 125 HIS A C 1
ATOM 1010 O O . HIS A 1 125 ? 11.786 -6.014 -19.741 1.00 98.25 125 HIS A O 1
ATOM 1016 N N . PRO A 1 126 ? 10.593 -5.815 -17.839 1.00 97.69 126 PRO A N 1
ATOM 1017 C CA . PRO A 1 126 ? 9.391 -5.340 -18.506 1.00 97.69 126 PRO A CA 1
ATOM 1018 C C . PRO A 1 126 ? 9.512 -3.840 -18.805 1.00 97.69 126 PRO A C 1
ATOM 1020 O O . PRO A 1 126 ? 10.387 -3.150 -18.270 1.00 97.69 126 PRO A O 1
ATOM 1023 N N . ASP A 1 127 ? 8.559 -3.304 -19.565 1.00 98.00 127 ASP A N 1
ATOM 1024 C CA . ASP A 1 127 ? 8.242 -1.884 -19.444 1.00 98.00 127 ASP A CA 1
ATOM 1025 C C . ASP A 1 127 ? 7.576 -1.653 -18.079 1.00 98.00 127 ASP A C 1
ATOM 1027 O O . ASP A 1 127 ? 6.372 -1.829 -17.890 1.00 98.00 127 ASP A O 1
ATOM 1031 N N . TYR A 1 128 ? 8.402 -1.322 -17.090 1.00 98.38 128 TYR A N 1
ATOM 1032 C CA . TYR A 1 128 ? 7.976 -1.113 -15.710 1.00 98.38 128 TYR A CA 1
ATOM 1033 C C . TYR A 1 128 ? 6.873 -0.062 -15.582 1.00 98.38 128 TYR A C 1
ATOM 1035 O O . TYR A 1 128 ? 5.960 -0.237 -14.776 1.00 98.38 128 TYR A O 1
ATOM 1043 N N . SER A 1 129 ? 6.975 1.029 -16.347 1.00 97.38 129 SER A N 1
ATOM 1044 C CA . SER A 1 129 ? 6.016 2.130 -16.271 1.00 97.38 129 SER A CA 1
ATOM 1045 C C . SER A 1 129 ? 4.677 1.698 -16.843 1.00 97.38 129 SER A C 1
ATOM 1047 O O . SER A 1 129 ? 3.642 1.937 -16.224 1.00 97.38 129 SER A O 1
ATOM 1049 N N . GLU A 1 130 ? 4.702 1.030 -17.994 1.00 97.88 130 GLU A N 1
ATOM 1050 C CA . GLU A 1 130 ? 3.491 0.579 -18.665 1.00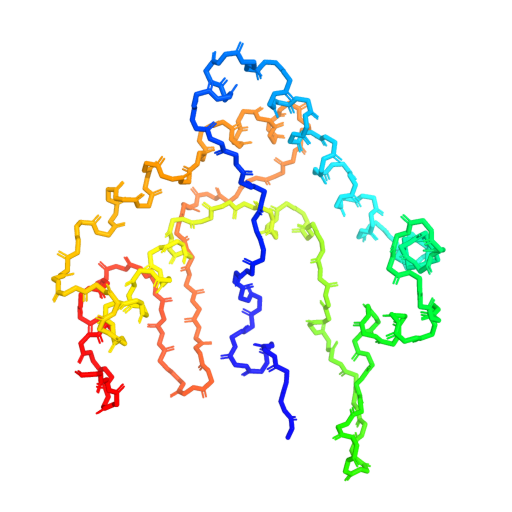 97.88 130 GLU A CA 1
ATOM 1051 C C . GLU A 1 130 ? 2.755 -0.487 -17.850 1.00 97.88 130 GLU A C 1
ATOM 1053 O O . GLU A 1 130 ? 1.557 -0.355 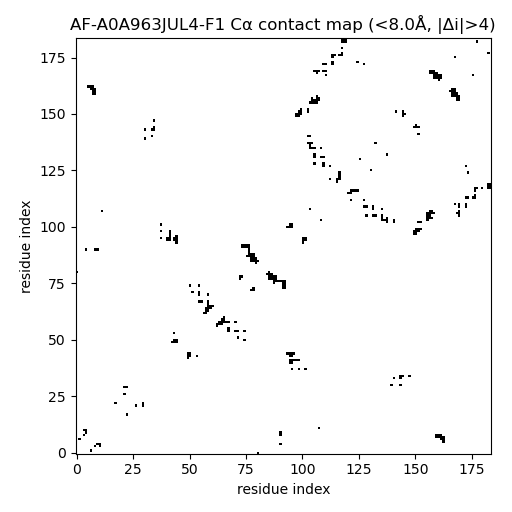-17.601 1.00 97.88 130 GLU A O 1
ATOM 1058 N N . VAL A 1 131 ? 3.470 -1.485 -17.320 1.00 97.94 131 VAL A N 1
ATOM 1059 C CA . VAL A 1 131 ? 2.856 -2.503 -16.450 1.00 97.94 131 VAL A CA 1
ATOM 1060 C C . VAL A 1 131 ? 2.246 -1.862 -15.201 1.00 97.94 131 VAL A C 1
ATOM 1062 O O . VAL A 1 131 ? 1.116 -2.188 -14.835 1.00 97.94 131 VAL A O 1
ATOM 1065 N N . ALA A 1 132 ? 2.945 -0.920 -14.559 1.00 97.69 132 ALA A N 1
ATOM 1066 C CA . ALA A 1 132 ? 2.396 -0.216 -13.404 1.00 97.69 132 ALA A CA 1
ATOM 1067 C C . ALA A 1 132 ? 1.133 0.582 -13.771 1.00 97.69 132 ALA A C 1
ATOM 1069 O O . ALA A 1 132 ? 0.132 0.478 -13.072 1.00 97.69 132 ALA A O 1
ATOM 1070 N N . LYS A 1 133 ? 1.113 1.313 -14.893 1.00 97.06 133 LYS A N 1
ATOM 1071 C CA . LYS A 1 133 ? -0.072 2.071 -15.348 1.00 97.06 133 LYS A CA 1
ATOM 1072 C C . LYS A 1 133 ? -1.280 1.181 -15.644 1.00 97.06 133 LYS A C 1
ATOM 1074 O O . LYS A 1 133 ? -2.408 1.588 -15.380 1.00 97.06 133 LYS A O 1
ATOM 1079 N N . GLN A 1 134 ? -1.061 -0.028 -16.156 1.00 96.19 134 GLN A N 1
ATOM 1080 C CA . GLN A 1 134 ? -2.144 -0.982 -16.410 1.00 96.19 134 GLN A CA 1
ATOM 1081 C C . GLN A 1 134 ? -2.772 -1.513 -15.115 1.00 96.19 134 GLN A C 1
ATOM 1083 O O . GLN A 1 134 ? -3.974 -1.780 -15.070 1.00 96.19 134 GLN A O 1
ATOM 1088 N N . VAL A 1 135 ? -1.980 -1.651 -14.049 1.00 96.00 135 VAL A N 1
ATOM 1089 C CA . VAL A 1 135 ? -2.430 -2.200 -12.761 1.00 96.00 135 VAL A CA 1
ATOM 1090 C C . VAL A 1 135 ? -2.970 -1.104 -11.841 1.00 96.00 135 VAL A C 1
ATOM 1092 O O . VAL A 1 135 ? -4.074 -1.222 -11.306 1.00 96.00 135 VAL A O 1
ATOM 1095 N N . ASN A 1 136 ? -2.217 -0.022 -11.659 1.00 96.62 136 ASN A N 1
ATOM 1096 C CA . ASN A 1 136 ? -2.544 1.082 -10.766 1.00 96.62 136 ASN A CA 1
ATOM 1097 C C . ASN A 1 136 ? -3.634 1.962 -11.397 1.00 96.62 136 ASN A C 1
ATOM 1099 O O . ASN A 1 136 ? -3.352 2.878 -12.166 1.00 96.62 136 ASN A O 1
ATOM 1103 N N . GLN A 1 137 ? -4.892 1.711 -11.032 1.00 96.94 137 GLN A N 1
ATOM 1104 C CA . GLN A 1 137 ? -6.072 2.457 -11.489 1.00 96.94 137 GLN A CA 1
ATOM 1105 C C . GLN A 1 137 ? -6.146 3.878 -10.884 1.00 96.94 137 GLN A C 1
ATOM 1107 O O . GLN A 1 137 ? -7.084 4.218 -10.159 1.00 96.94 137 GLN A O 1
ATOM 1112 N N . ILE A 1 138 ? -5.138 4.716 -11.154 1.00 97.50 138 ILE A N 1
ATOM 1113 C CA . ILE A 1 138 ? -4.958 6.048 -10.553 1.00 97.50 138 ILE A CA 1
ATOM 1114 C C . ILE A 1 138 ? -6.106 6.989 -10.903 1.00 97.50 138 ILE A C 1
ATOM 1116 O O . ILE A 1 138 ? -6.579 7.704 -10.025 1.00 97.50 138 ILE A O 1
ATOM 1120 N N . ASP A 1 139 ? -6.579 6.993 -12.146 1.00 97.12 139 ASP A N 1
ATOM 1121 C CA . ASP A 1 139 ? -7.656 7.903 -12.552 1.00 97.12 139 ASP A CA 1
ATOM 1122 C C . ASP A 1 139 ? -8.976 7.547 -11.866 1.00 97.12 139 ASP A C 1
ATOM 1124 O O . ASP A 1 139 ? -9.684 8.424 -11.362 1.00 97.12 139 ASP A O 1
ATOM 1128 N N . LEU A 1 140 ? -9.263 6.247 -11.739 1.00 97.69 140 LEU A N 1
ATOM 1129 C CA . LEU A 1 140 ? -10.395 5.768 -10.955 1.00 97.69 140 LEU A CA 1
ATOM 1130 C C . LEU A 1 140 ? -10.247 6.177 -9.483 1.00 97.69 140 LEU A C 1
ATOM 1132 O O . LEU A 1 140 ? -11.191 6.730 -8.917 1.00 97.69 140 LEU A O 1
ATOM 1136 N N . TYR A 1 141 ? -9.066 5.988 -8.886 1.00 98.25 141 TYR A N 1
ATOM 1137 C CA . TYR A 1 141 ? -8.786 6.428 -7.518 1.00 98.25 141 TYR A CA 1
ATOM 1138 C C . TYR A 1 141 ? -9.001 7.935 -7.344 1.00 98.25 141 TYR A C 1
ATOM 1140 O O . TYR A 1 141 ? -9.718 8.345 -6.435 1.00 98.25 141 TYR A O 1
ATOM 1148 N N . LYS A 1 142 ? -8.445 8.767 -8.233 1.00 98.12 142 LYS A N 1
ATOM 1149 C CA . LYS A 1 142 ? -8.602 10.230 -8.203 1.00 98.12 142 LYS A CA 1
ATOM 1150 C C . LYS A 1 142 ? -10.068 10.644 -8.300 1.00 98.12 142 LYS A C 1
ATOM 1152 O O . LYS A 1 142 ? -10.483 11.541 -7.570 1.00 98.12 142 LYS A O 1
ATOM 1157 N N . SER A 1 143 ? -10.860 9.974 -9.141 1.00 98.06 143 SER A N 1
ATOM 1158 C CA . SER A 1 143 ? -12.298 10.249 -9.251 1.00 98.06 143 SER A CA 1
ATOM 1159 C C . SER A 1 143 ? -13.042 9.980 -7.936 1.00 98.06 143 SER A C 1
ATOM 1161 O O . SER A 1 143 ? -13.846 10.803 -7.499 1.00 98.06 143 SER A O 1
ATOM 1163 N N . VAL A 1 144 ? -12.722 8.871 -7.259 1.00 98.44 144 VAL A N 1
ATOM 1164 C CA . VAL A 1 144 ? -13.312 8.505 -5.965 1.00 98.44 144 VAL A CA 1
ATOM 1165 C C . VAL A 1 144 ? -12.852 9.462 -4.864 1.00 98.44 144 VAL A C 1
ATOM 1167 O O . VAL A 1 144 ? -13.680 9.993 -4.127 1.00 98.44 144 VAL A O 1
ATOM 1170 N N . ALA A 1 145 ? -11.548 9.732 -4.780 1.00 98.12 145 ALA A N 1
ATOM 1171 C CA . ALA A 1 145 ? -10.974 10.646 -3.799 1.00 98.12 145 ALA A CA 1
ATOM 1172 C C . ALA A 1 145 ? -11.574 12.055 -3.925 1.00 98.12 145 ALA A C 1
ATOM 1174 O O . ALA A 1 145 ? -11.967 12.645 -2.921 1.00 98.12 145 ALA A O 1
ATOM 1175 N N . SER A 1 146 ? -11.734 12.560 -5.153 1.00 98.12 146 SER A N 1
ATOM 1176 C CA . SER A 1 146 ? -12.373 13.852 -5.420 1.00 98.12 146 SER A CA 1
ATOM 1177 C C . SER A 1 146 ? -13.821 13.894 -4.923 1.00 98.12 146 SER A C 1
ATOM 1179 O O . SER A 1 146 ? -14.184 14.818 -4.193 1.00 98.12 146 SER A O 1
ATOM 1181 N N . ALA A 1 147 ? -14.624 12.865 -5.222 1.00 98.12 147 ALA A N 1
ATOM 1182 C CA . ALA A 1 147 ? -16.004 12.766 -4.741 1.00 98.12 147 ALA A CA 1
ATOM 1183 C C . ALA A 1 147 ? -16.100 12.755 -3.202 1.00 98.12 147 ALA A C 1
ATOM 1185 O O . ALA A 1 147 ? -17.057 13.276 -2.632 1.00 98.12 147 ALA A O 1
ATOM 1186 N N . MET A 1 148 ? -15.086 12.213 -2.524 1.00 98.19 148 MET A N 1
ATOM 1187 C CA . MET A 1 148 ? -14.991 12.164 -1.062 1.00 98.19 148 MET A CA 1
ATOM 1188 C C . MET A 1 148 ? -14.258 13.359 -0.431 1.00 98.19 148 MET A C 1
ATOM 1190 O O . MET A 1 148 ? -14.121 13.399 0.795 1.00 98.19 148 MET A O 1
ATOM 1194 N N . LYS A 1 149 ? -13.785 14.317 -1.243 1.00 97.69 149 LYS A N 1
ATOM 1195 C CA . LYS A 1 149 ? -12.954 15.460 -0.821 1.00 97.69 149 LYS A CA 1
ATOM 1196 C C . LYS A 1 149 ? -11.663 15.038 -0.102 1.00 97.69 149 LYS A C 1
ATOM 1198 O O . LYS A 1 149 ? -11.254 15.658 0.875 1.00 97.69 149 LYS A O 1
ATOM 1203 N N . ILE A 1 150 ? -11.038 13.963 -0.573 1.00 97.81 150 ILE A N 1
ATOM 1204 C CA . ILE A 1 150 ? -9.755 13.454 -0.081 1.00 97.81 150 ILE A CA 1
ATOM 1205 C C . ILE A 1 150 ? -8.630 14.049 -0.931 1.00 97.81 150 ILE A 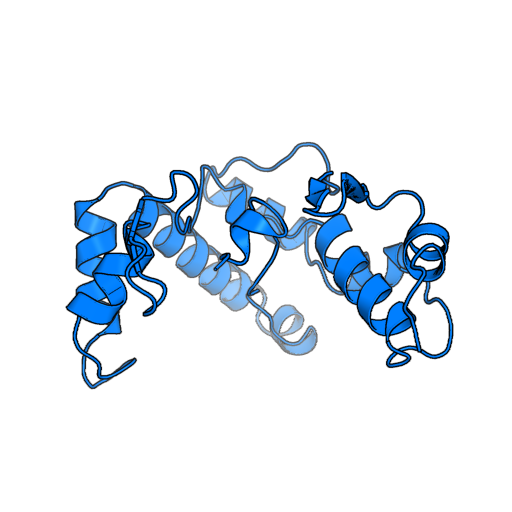C 1
ATOM 1207 O O . ILE A 1 150 ? -8.697 14.034 -2.163 1.00 97.81 150 ILE A O 1
ATOM 1211 N N . SER A 1 151 ? -7.589 14.557 -0.272 1.00 95.50 151 SER A N 1
ATOM 1212 C CA . SER A 1 151 ? -6.391 15.068 -0.936 1.00 95.50 151 SER A CA 1
ATOM 1213 C C . SER A 1 151 ? -5.671 13.958 -1.700 1.00 95.50 151 SER A C 1
ATOM 1215 O O . SER A 1 151 ? -5.544 12.831 -1.225 1.00 95.50 151 SER A O 1
ATOM 1217 N N . VAL A 1 152 ? -5.162 14.289 -2.886 1.00 96.12 152 VAL A N 1
ATOM 1218 C CA . VAL A 1 152 ? -4.316 13.391 -3.677 1.00 96.12 152 VAL A CA 1
ATOM 1219 C C . VAL A 1 152 ? -2.940 14.023 -3.892 1.00 96.12 152 VAL A C 1
ATOM 1221 O O . VAL A 1 152 ? -2.851 15.243 -4.058 1.00 96.12 152 VAL A O 1
ATOM 1224 N N . PRO A 1 153 ? -1.859 13.225 -3.901 1.00 94.31 153 PRO A N 1
ATOM 1225 C CA . PRO A 1 153 ? -0.532 13.703 -4.271 1.00 94.31 153 PRO A CA 1
ATOM 1226 C C . PRO A 1 153 ? -0.523 14.351 -5.662 1.00 94.31 153 PRO A C 1
ATOM 1228 O O . PRO A 1 153 ? -1.244 13.920 -6.565 1.00 94.31 153 PRO A O 1
ATOM 1231 N N . LYS A 1 154 ? 0.321 15.378 -5.840 1.00 93.12 154 LYS A N 1
ATOM 1232 C CA . LYS A 1 154 ? 0.526 16.028 -7.147 1.00 93.12 154 LYS A CA 1
ATOM 1233 C C . LYS A 1 154 ? 1.187 15.073 -8.141 1.00 93.12 154 LYS A C 1
ATOM 1235 O O . LYS A 1 154 ? 0.739 14.964 -9.280 1.00 93.12 154 LYS A O 1
ATOM 1240 N N . ASP A 1 155 ? 2.209 14.360 -7.676 1.00 95.44 155 ASP A N 1
ATOM 1241 C CA . ASP A 1 155 ? 2.961 13.394 -8.462 1.00 95.44 155 ASP A CA 1
ATOM 1242 C C . ASP A 1 155 ? 2.455 11.971 -8.234 1.00 95.44 155 ASP A C 1
ATOM 1244 O O . ASP A 1 155 ? 2.154 11.555 -7.116 1.00 95.44 155 ASP A O 1
ATOM 1248 N N . VAL A 1 156 ? 2.409 11.196 -9.318 1.00 96.50 156 VAL A N 1
ATOM 1249 C CA . VAL A 1 156 ? 2.072 9.763 -9.277 1.00 96.50 156 VAL A CA 1
ATOM 1250 C C . VAL A 1 156 ? 3.251 8.887 -8.836 1.00 96.50 156 VAL A C 1
ATOM 1252 O O . VAL A 1 156 ? 3.106 7.675 -8.696 1.00 96.50 156 VAL A O 1
ATOM 1255 N N . MET A 1 157 ? 4.413 9.503 -8.621 1.00 97.12 157 MET A N 1
ATOM 1256 C CA . MET A 1 157 ? 5.659 8.888 -8.176 1.00 97.12 157 MET A CA 1
ATOM 1257 C C . MET A 1 157 ? 6.030 9.443 -6.803 1.00 97.12 157 MET A C 1
ATOM 1259 O O . MET A 1 157 ? 5.770 10.611 -6.512 1.00 97.12 157 MET A O 1
ATOM 1263 N N . ARG A 1 158 ? 6.694 8.632 -5.981 1.00 96.69 158 ARG A N 1
ATOM 1264 C CA . ARG A 1 158 ? 7.329 9.075 -4.737 1.00 96.69 158 ARG A CA 1
ATOM 1265 C C . ARG A 1 158 ? 8.740 8.522 -4.616 1.00 96.69 158 ARG A C 1
ATOM 1267 O O . ARG A 1 158 ? 9.075 7.505 -5.221 1.00 96.69 158 ARG A O 1
ATOM 1274 N N . SER A 1 159 ? 9.553 9.206 -3.816 1.00 97.31 159 SER A N 1
ATOM 1275 C CA . SER A 1 159 ? 10.908 8.776 -3.492 1.00 97.31 159 SER A CA 1
ATOM 1276 C C . SER A 1 159 ? 11.008 8.300 -2.049 1.00 97.31 159 SER A C 1
ATOM 1278 O O . SER A 1 159 ? 10.341 8.835 -1.164 1.00 97.31 159 SER A O 1
ATOM 1280 N N . ALA A 1 160 ? 11.857 7.305 -1.819 1.00 96.56 160 ALA A N 1
ATOM 1281 C CA . ALA A 1 160 ? 12.181 6.798 -0.502 1.00 96.56 160 ALA A CA 1
ATOM 1282 C C . ALA A 1 160 ? 13.649 6.377 -0.422 1.00 96.56 160 ALA A C 1
ATOM 1284 O O . ALA A 1 160 ? 14.215 5.849 -1.378 1.00 96.56 160 ALA A O 1
ATOM 1285 N N . LYS A 1 161 ? 14.254 6.581 0.747 1.00 97.38 161 LYS A N 1
ATOM 1286 C CA . LYS A 1 161 ? 15.576 6.052 1.086 1.00 97.38 161 LYS A CA 1
ATOM 1287 C C . LYS A 1 161 ? 15.392 4.796 1.934 1.00 97.38 161 LYS A C 1
ATOM 1289 O O . LYS A 1 161 ? 14.708 4.854 2.955 1.00 97.38 161 LYS A O 1
ATOM 1294 N N . LEU A 1 162 ? 15.980 3.686 1.501 1.00 96.56 162 LEU A N 1
ATOM 1295 C CA . LEU A 1 162 ? 15.940 2.411 2.215 1.00 96.56 162 LEU A CA 1
ATOM 1296 C C . LEU A 1 162 ? 17.050 2.356 3.280 1.00 96.56 162 LEU A C 1
ATOM 1298 O O . LEU A 1 162 ? 17.948 3.202 3.319 1.00 96.56 162 LEU A O 1
ATOM 1302 N N . ILE A 1 163 ? 16.990 1.351 4.153 1.00 95.56 163 ILE A N 1
ATOM 1303 C CA . ILE A 1 163 ? 17.917 1.147 5.281 1.00 95.56 163 ILE A CA 1
ATOM 1304 C C . ILE A 1 163 ? 19.394 1.046 4.886 1.00 95.56 163 ILE A C 1
ATOM 1306 O O . ILE A 1 163 ? 20.269 1.414 5.664 1.00 95.56 163 ILE A O 1
ATOM 1310 N N . ASP A 1 164 ? 19.685 0.578 3.675 1.00 94.25 164 ASP A N 1
ATOM 1311 C CA . ASP A 1 164 ? 21.038 0.485 3.117 1.00 94.25 164 ASP A CA 1
ATOM 1312 C C . ASP A 1 164 ? 21.540 1.815 2.523 1.00 94.25 164 ASP A C 1
ATOM 1314 O O . ASP A 1 164 ? 22.654 1.903 2.008 1.00 94.25 164 ASP A O 1
ATOM 1318 N N . GLY A 1 165 ? 20.723 2.865 2.604 1.00 95.19 165 GLY A N 1
ATOM 1319 C CA . GLY A 1 165 ? 21.006 4.191 2.083 1.00 95.19 165 GLY A CA 1
ATOM 1320 C C . GLY A 1 165 ? 20.672 4.376 0.606 1.00 95.19 165 GLY A C 1
ATOM 1321 O O . GLY A 1 165 ? 20.762 5.510 0.126 1.00 95.19 165 GLY A O 1
ATOM 1322 N N . VAL A 1 166 ? 20.256 3.319 -0.098 1.00 95.69 166 VAL A N 1
ATOM 1323 C CA . VAL A 1 166 ? 19.868 3.391 -1.508 1.00 95.69 166 VAL A CA 1
ATOM 1324 C C . VAL A 1 166 ? 18.558 4.165 -1.636 1.00 95.69 166 VAL A C 1
ATOM 1326 O O . VAL A 1 166 ? 17.603 3.950 -0.887 1.00 95.69 166 VAL A O 1
ATOM 1329 N N . VAL A 1 167 ? 18.506 5.076 -2.606 1.00 97.00 167 VAL A N 1
ATOM 1330 C CA . VAL A 1 167 ? 17.304 5.851 -2.923 1.00 97.00 167 VAL A CA 1
ATOM 1331 C C . VAL A 1 167 ? 16.547 5.177 -4.058 1.00 97.00 167 VAL A C 1
ATOM 1333 O O . VAL A 1 167 ? 17.101 4.910 -5.123 1.00 97.00 167 VAL A O 1
ATOM 1336 N N . TRP A 1 168 ? 15.265 4.928 -3.826 1.00 98.06 168 TRP A N 1
ATOM 1337 C CA . TRP A 1 168 ? 14.294 4.590 -4.851 1.00 98.06 168 TRP A CA 1
ATOM 1338 C C . TRP A 1 168 ? 13.468 5.831 -5.193 1.00 98.06 168 TRP A C 1
ATOM 1340 O O . TRP A 1 168 ? 12.941 6.493 -4.304 1.00 98.06 168 TRP A O 1
ATOM 1350 N N . ASP A 1 169 ? 13.356 6.167 -6.474 1.00 96.56 169 ASP A N 1
ATOM 1351 C CA . ASP A 1 169 ? 12.524 7.277 -6.968 1.00 96.56 169 ASP A CA 1
ATOM 1352 C C . ASP A 1 169 ? 11.716 6.920 -8.229 1.00 96.56 169 ASP A C 1
ATOM 1354 O O . ASP A 1 169 ? 10.987 7.749 -8.771 1.00 96.56 169 ASP A O 1
ATOM 1358 N N . GLY A 1 170 ? 11.857 5.678 -8.703 1.00 96.44 170 GLY A N 1
ATOM 1359 C CA . GLY A 1 170 ? 11.175 5.150 -9.874 1.00 96.44 170 GLY A CA 1
ATOM 1360 C C . GLY A 1 170 ? 11.623 5.691 -11.232 1.00 96.44 170 GLY A C 1
ATOM 1361 O O . GLY A 1 170 ? 11.014 5.314 -12.230 1.00 96.44 170 GLY A O 1
ATOM 1362 N N . ARG A 1 171 ? 12.682 6.511 -11.316 1.00 94.88 171 ARG A N 1
ATOM 1363 C CA . ARG A 1 171 ? 13.161 7.059 -12.601 1.00 94.88 171 ARG A CA 1
ATOM 1364 C C . ARG A 1 171 ? 13.886 6.024 -13.463 1.00 94.88 171 ARG A C 1
ATOM 1366 O O . ARG A 1 171 ? 13.606 5.933 -14.652 1.00 94.88 171 ARG A O 1
ATOM 1373 N N . ASN A 1 172 ? 14.759 5.209 -12.862 1.00 96.94 172 ASN A N 1
ATOM 1374 C CA . ASN A 1 172 ? 15.573 4.207 -13.570 1.00 96.94 172 ASN A CA 1
ATOM 1375 C C . ASN A 1 172 ? 15.379 2.788 -12.986 1.00 96.94 172 ASN A C 1
ATOM 1377 O O . ASN A 1 172 ? 16.284 2.256 -12.338 1.00 96.94 172 ASN A O 1
ATOM 1381 N N . PRO A 1 173 ? 14.215 2.141 -13.197 1.00 98.00 173 PRO A N 1
ATOM 1382 C CA . PRO A 1 173 ? 13.891 0.843 -12.593 1.00 98.00 173 PRO A CA 1
ATOM 1383 C C . PRO A 1 173 ? 14.847 -0.290 -12.993 1.00 98.00 173 PRO A C 1
ATOM 1385 O O . PRO A 1 173 ? 15.173 -1.128 -12.155 1.00 98.00 173 PRO A O 1
ATOM 1388 N N . ALA A 1 174 ? 15.325 -0.310 -14.243 1.00 98.19 174 ALA A N 1
ATOM 1389 C CA . ALA A 1 174 ? 16.279 -1.318 -14.707 1.00 98.19 174 ALA A CA 1
ATOM 1390 C C . ALA A 1 174 ? 17.631 -1.185 -13.990 1.00 98.19 174 ALA A C 1
ATOM 1392 O O . ALA A 1 174 ? 18.104 -2.140 -13.380 1.00 98.19 174 ALA A O 1
ATOM 1393 N N . GLN A 1 175 ? 18.188 0.032 -13.960 1.00 97.94 175 GLN A N 1
ATOM 1394 C CA . GLN A 1 175 ? 19.428 0.325 -13.237 1.00 97.94 175 GLN A CA 1
ATOM 1395 C C . GLN A 1 175 ? 19.304 -0.005 -11.745 1.00 97.94 175 GLN A C 1
ATOM 1397 O O . GLN A 1 175 ? 20.225 -0.573 -11.165 1.00 97.94 175 GLN A O 1
ATOM 1402 N N . TYR A 1 176 ? 18.166 0.325 -11.126 1.00 98.00 176 TYR A N 1
ATOM 1403 C CA . TYR A 1 176 ? 17.909 -0.011 -9.729 1.00 98.00 176 TYR A CA 1
ATOM 1404 C C . TYR A 1 176 ? 17.911 -1.529 -9.500 1.00 98.00 176 TYR A C 1
ATOM 1406 O O . TYR A 1 176 ? 18.602 -2.004 -8.603 1.00 98.00 176 TYR A O 1
ATOM 1414 N N . ALA A 1 177 ? 17.196 -2.300 -10.329 1.00 97.62 177 ALA A N 1
ATOM 1415 C CA . ALA A 1 177 ? 17.149 -3.762 -10.227 1.00 97.62 177 ALA A CA 1
ATOM 1416 C C . ALA A 1 177 ? 18.536 -4.412 -10.396 1.00 97.62 177 ALA A C 1
ATOM 1418 O O . ALA A 1 177 ? 18.874 -5.346 -9.666 1.00 97.62 177 ALA A O 1
ATOM 1419 N N . ASP A 1 178 ? 19.348 -3.896 -11.320 1.00 97.25 178 ASP A N 1
ATOM 1420 C CA . ASP A 1 178 ? 20.668 -4.450 -11.633 1.00 97.25 178 ASP A CA 1
ATOM 1421 C C . ASP A 1 178 ? 21.774 -3.979 -10.681 1.00 97.25 178 ASP A C 1
ATOM 1423 O O . ASP A 1 178 ? 22.810 -4.641 -10.576 1.00 97.25 178 ASP A O 1
ATOM 1427 N N . GLY A 1 179 ? 21.561 -2.868 -9.971 1.00 96.06 179 GLY A N 1
ATOM 1428 C CA . GLY A 1 179 ? 22.550 -2.237 -9.095 1.00 96.06 179 GLY A CA 1
ATOM 1429 C C . GLY A 1 179 ? 22.831 -2.984 -7.788 1.00 96.06 179 GLY A C 1
ATOM 1430 O O . GLY A 1 179 ? 23.795 -2.664 -7.091 1.00 96.06 179 GLY A O 1
ATOM 1431 N N . PHE A 1 180 ? 22.026 -3.989 -7.435 1.00 96.06 180 PHE A N 1
ATOM 1432 C CA . PHE A 1 180 ? 22.235 -4.767 -6.215 1.00 96.06 180 PHE A CA 1
ATOM 1433 C C . PHE A 1 180 ? 23.404 -5.750 -6.355 1.00 96.06 180 PHE A C 1
ATOM 1435 O O . PHE A 1 180 ? 23.477 -6.528 -7.305 1.00 96.06 180 PHE A O 1
ATOM 1442 N N . LYS A 1 181 ? 24.280 -5.777 -5.339 1.00 96.25 181 LYS A N 1
ATOM 1443 C CA . LYS A 1 181 ? 25.393 -6.743 -5.242 1.00 96.25 181 LYS A CA 1
ATOM 1444 C C . LYS A 1 181 ? 24.911 -8.193 -5.142 1.00 96.25 181 LYS A C 1
ATOM 1446 O O . LYS A 1 181 ? 25.573 -9.091 -5.642 1.00 96.25 181 LYS A O 1
ATOM 1451 N N . ILE A 1 182 ? 23.774 -8.404 -4.474 1.00 96.81 182 ILE A N 1
ATOM 1452 C CA . ILE A 1 182 ? 23.139 -9.713 -4.296 1.00 96.81 182 ILE A CA 1
ATOM 1453 C C . ILE A 1 182 ? 21.834 -9.725 -5.091 1.00 96.81 182 ILE A C 1
ATOM 1455 O O . ILE A 1 182 ? 20.917 -8.941 -4.802 1.00 96.81 182 ILE A O 1
ATOM 1459 N N . LYS A 1 183 ? 21.782 -10.624 -6.073 1.00 96.19 183 LYS A N 1
ATOM 1460 C CA . LYS A 1 183 ? 20.687 -10.876 -7.016 1.00 96.19 183 LYS A CA 1
ATOM 1461 C C . LYS A 1 183 ? 20.786 -12.322 -7.531 1.00 96.19 183 LYS A C 1
ATOM 1463 O O . LYS A 1 183 ? 21.803 -12.969 -7.277 1.00 96.19 183 LYS A O 1
ATOM 1468 N N . ALA A 1 184 ? 19.719 -12.818 -8.159 1.00 93.94 184 ALA A N 1
ATOM 1469 C CA . ALA A 1 184 ? 19.654 -14.164 -8.740 1.00 93.94 184 ALA A CA 1
ATOM 1470 C C . ALA A 1 184 ? 20.519 -14.321 -10.001 1.00 93.94 184 ALA A C 1
ATOM 1472 O O . ALA A 1 184 ? 20.824 -13.288 -10.643 1.00 93.94 184 ALA A O 1
#

Mean predicted aligned error: 3.06 Å

Foldseek 3Di:
DDDVCLFWNLAADDADDDDPVCCVVCVVVVLVVLLVQQVLLCQCQVDPVSVLVVLVVQCDPVHPVHDSVVVSCQQQQWDDPVPPDIDRDPRGDHRAPLNPSHQLALLNQLLVLLVCCQACVDVDRDPSSVVSPVGRPRVSSVVSCVVVVGDDDPHSWDWIQGNVRDIRTNPCSPCVSPVDPRGD

pLDDT: mean 96.09, std 3.13, range [69.56, 98.75]

Secondary structure (DSSP, 8-state):
---HHHHSTT---------HHHHHH-HHHHHHHHHHHHHHHHHHHT-HHHHHHHHHHHHSTTTT-S-HHHHHHHHTTEEE-SSS-EEE-TT---S-GGGTTT---HHHHHHHHHHHHHTTSSSS---HHHHHHHH--HHHHHHHHHHTT----SSS---EE-TTSPEE-SS-HHHHHHT-SS--

Radius of gyration: 18.48 Å; Cα contacts (8 Å, |Δi|>4): 205; chains: 1; bounding box: 46×31×46 Å

Sequence (184 aa):
ANTTQDIWKDHPEKVLGTTMDFVKKYPNTTRAVMMAVLEASRWIDASLSNKMKMAETVAQKSYINTSVDVINQRILGRYQNGLGKTWDDPNHMKFFNDGAVNFPYLSDGMWFLTQHKRWGLLKSHPDYSEVAKQVNQIDLYKSVASAMKISVPKDVMRSAKLIDGVVWDGRNPAQYADGFKIKA

Nearest PDB structures (foldseek):
  2g29-assembly1_A  TM=9.272E-01  e=3.979E-11  Synechocystis sp.
  8wm7-assembly1_C  TM=9.082E-01  e=2.947E-07  Nostoc sp. PCC 7120 = FACHB-418
  5fej-assembly2_B  TM=1.719E-01  e=8.106E+00  Synechocystis sp. PCC 6803